Protein AF-0000000067995320 (afdb_homodimer)

InterPro domains:
  IPR000944 Transcription regulator Rrf2 [PF02082] (3-141)
  IPR000944 Transcription regulator Rrf2 [PS51197] (2-141)
  IPR000944 Transcription regulator Rrf2 [PTHR33221] (1-146)
  IPR000944 Transcription regulator Rrf2 [TIGR00738] (1-141)
  IPR036388 Winged helix-like DNA-binding domain superfamily [G3DSA:1.10.10.10] (1-147)
  IPR036390 Winged helix DNA-binding domain superfamily [SSF46785] (2-143)

pLDDT: mean 95.42, std 4.34, range [66.12, 98.88]

Secondary structure (DSSP, 8-state):
----HHHHHHHHHHHHHHHSPTT-PBPHHHHHHHHT--HHHHHHHHH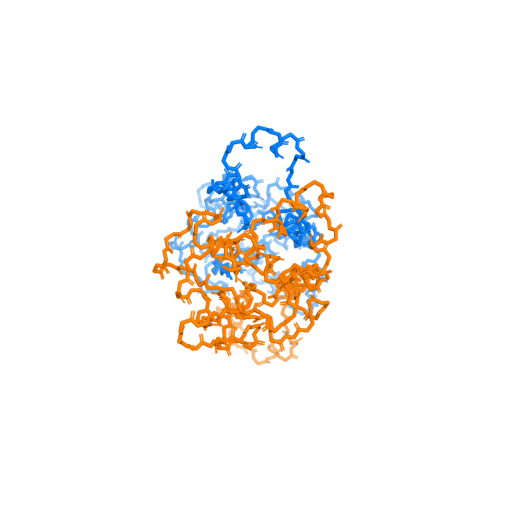HHHHTTSEEEE-STT-EEEESS-GGG-BHHHHHHHHH-S--S-----GGGSGGGGGGHHHHHHT-S-HHHHHHHHHHHHHHHHHHT-BHHHHHHTS-HHHHHHHHHHHHHHH-/----HHHHHHHHHHHHHHHSPTT-PBPHHHHHHHHT--HHHHHHHHHHHHHTTSEEEE-STT-EEEESS-GGG-BHHHHHHHHH-S--S-----GGGSGGGGGGHHHHHHT-S-HHHHHHHHHHHHHHHHHHT-BHHHHHHTS-HHHHHHHHHHHHHHH-

Solvent-accessible surface area (backbone atoms only — not comparable to full-atom values): 17319 Å² total; per-residue (Å²): 86,70,58,61,64,60,52,58,54,50,52,55,49,48,34,52,41,64,69,40,59,87,92,49,42,48,36,66,67,55,56,19,48,45,38,60,44,60,58,69,61,50,49,54,53,50,49,36,33,35,75,63,55,51,29,40,79,46,79,70,96,79,22,20,36,33,61,55,56,61,42,75,77,40,23,49,37,56,50,41,36,47,76,72,46,82,68,64,47,68,72,81,81,57,50,80,33,26,45,76,30,42,92,43,29,69,66,52,57,71,70,49,76,51,64,68,54,48,46,51,51,50,13,50,48,39,23,46,52,45,24,55,70,41,18,39,40,56,48,51,69,65,47,50,70,66,58,50,48,51,52,50,52,49,49,52,62,70,73,97,85,69,58,59,64,61,53,58,54,48,52,54,50,49,34,52,42,62,70,41,59,87,93,49,42,47,37,66,67,56,57,19,48,45,38,60,44,61,59,71,60,49,49,55,54,51,50,38,32,35,75,62,56,51,29,39,80,46,79,70,95,78,21,20,34,33,63,56,57,61,41,75,76,41,22,50,35,56,50,42,36,45,76,70,46,80,69,66,46,67,74,80,81,57,50,79,33,26,46,77,31,41,92,44,30,71,65,50,56,70,70,48,75,51,64,67,53,48,46,51,50,52,14,50,50,40,23,46,52,45,24,54,70,41,19,40,40,56,48,50,70,65,46,51,71,66,59,49,48,50,52,52,51,50,48,53,63,72,73,98

Radius of gyration: 25.04 Å; Cα contacts (8 Å, |Δi|>4): 451; chains: 2; bounding box: 38×74×50 Å

Nearest PDB structures (foldseek):
  6hse-assembly1_A  TM=9.001E-01  e=1.352E-12  Streptomyces venezuelae ATCC 10712
  6y45-assembly2_D  TM=8.841E-01  e=6.181E-13  Streptomyces venezuelae ATCC 10712
  6y42-assembly1_A  TM=8.785E-01  e=4.625E-12  Streptomyces venezuelae ATCC 10712
  4hf0-assembly1_A  TM=8.378E-01  e=5.492E-07  Escherichia coli K-12
  2y75-assembly1_E  TM=7.495E-01  e=2.008E-07 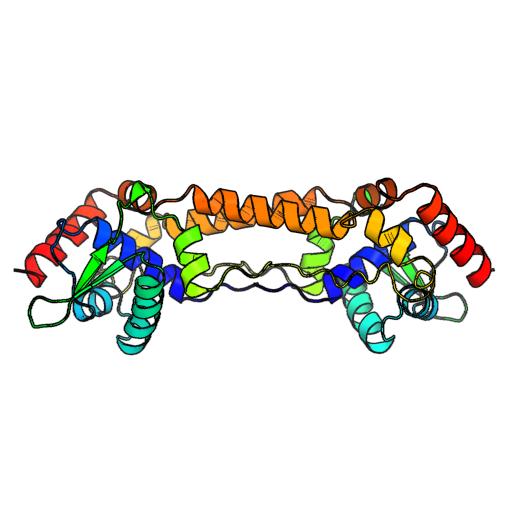 Bacillus subtilis

Sequence (320 aa):
MKLSSGVEYISHCLVVLAIAEPNRPVPRRILSQMFDIPEAFLAKQLQMLSKAEIINASTGPSGGFTLAQNALEISLLDVVEALEGRRPFFNCSEIRCKGIFSNFSEEIKKQGNCAIHKSMIQAEEQWRSSLSQSTISNLVNSLSPKDRGFIEDFLKKELSMKLSSGVEYISHCLVVLAIAEPNRPVPRRILSQMFDIPEAFLAKQLQMLSKAEIINASTGPSGGFTLAQNALEISLLDVVEALEGRRPFFNCSEIRCKGIFSNFSEEIKKQGNCAIHKSMIQAEEQWRSSLSQSTISNLVNSLSPKDRGFIEDFLKKELS

Structure (mmCIF, N/CA/C/O backbone):
data_AF-0000000067995320-model_v1
#
loop_
_entity.id
_entity.type
_entity.pdbx_description
1 polymer 'Rrf2 family transcriptional regulator'
#
loop_
_atom_site.group_PDB
_atom_site.id
_atom_site.type_symbol
_atom_site.label_atom_id
_atom_site.label_alt_id
_atom_site.label_comp_id
_atom_site.label_asym_id
_atom_site.label_entity_id
_atom_site.label_seq_id
_atom_site.pdbx_PDB_ins_code
_atom_site.Cartn_x
_atom_site.Cartn_y
_atom_site.Cartn_z
_atom_site.occupancy
_atom_site.B_iso_or_equiv
_atom_site.auth_seq_id
_atom_site.auth_comp_id
_atom_site.auth_asym_id
_atom_site.auth_atom_id
_atom_site.pdbx_PDB_model_num
ATOM 1 N N . MET A 1 1 ? -4.855 2.342 -3.014 1 66.44 1 MET A N 1
ATOM 2 C CA . MET A 1 1 ? -3.777 1.63 -3.697 1 66.44 1 MET A CA 1
ATOM 3 C C . MET A 1 1 ? -4.246 0.259 -4.172 1 66.44 1 MET A C 1
ATOM 5 O O . MET A 1 1 ? -5.02 -0.408 -3.486 1 66.44 1 MET A O 1
ATOM 9 N N . LYS A 1 2 ? -4.031 0.085 -5.547 1 88.62 2 LYS A N 1
ATOM 10 C CA . LYS A 1 2 ? -4.57 -1.181 -6.035 1 88.62 2 LYS A CA 1
ATOM 11 C C . LYS A 1 2 ? -3.516 -1.967 -6.809 1 88.62 2 LYS A C 1
ATOM 13 O O . LYS A 1 2 ? -2.924 -1.453 -7.762 1 88.62 2 LYS A O 1
ATOM 18 N N . LEU A 1 3 ? -3.207 -3.133 -6.336 1 95.19 3 LEU A N 1
ATOM 19 C CA . LEU A 1 3 ? -2.301 -4.031 -7.043 1 95.19 3 LEU A CA 1
ATOM 20 C C . LEU A 1 3 ? -2.988 -4.648 -8.258 1 95.19 3 LEU A C 1
ATOM 22 O O . LEU A 1 3 ? -4.191 -4.918 -8.227 1 95.19 3 LEU A O 1
ATOM 26 N N . SER A 1 4 ? -2.201 -4.859 -9.32 1 94.88 4 SER A N 1
ATOM 27 C CA . SER A 1 4 ? -2.748 -5.418 -10.555 1 94.88 4 SER A CA 1
ATOM 28 C C . SER A 1 4 ? -3.113 -6.887 -10.383 1 94.88 4 SER A C 1
ATOM 30 O O . SER A 1 4 ? -2.588 -7.562 -9.492 1 94.88 4 SER A O 1
ATOM 32 N N . SER A 1 5 ? -3.943 -7.336 -11.25 1 95.75 5 SER A N 1
ATOM 33 C CA . SER A 1 5 ? -4.316 -8.75 -11.25 1 95.75 5 SER A CA 1
ATOM 34 C C . SER A 1 5 ? -3.117 -9.633 -11.562 1 95.75 5 SER A C 1
ATOM 36 O O . SER A 1 5 ? -3.105 -10.82 -11.219 1 95.75 5 SER A O 1
ATOM 38 N N . GLY A 1 6 ? -2.129 -9.008 -12.188 1 97.31 6 GLY A N 1
ATOM 39 C CA . GLY A 1 6 ? -0.915 -9.742 -12.508 1 97.31 6 GLY A CA 1
ATOM 40 C C . GLY A 1 6 ? -0.23 -10.328 -11.289 1 97.31 6 GLY A C 1
ATOM 41 O O . GLY A 1 6 ? 0.344 -11.414 -11.352 1 97.31 6 GLY A O 1
ATOM 42 N N . VAL A 1 7 ? -0.351 -9.641 -10.211 1 97.81 7 VAL A N 1
ATOM 43 C CA . VAL A 1 7 ? 0.294 -10.109 -8.984 1 97.81 7 VAL A CA 1
ATOM 44 C C . VAL A 1 7 ? -0.325 -11.43 -8.547 1 97.81 7 VAL A C 1
ATOM 46 O O . VAL A 1 7 ? 0.391 -12.383 -8.227 1 97.81 7 VAL A O 1
ATOM 49 N N . GLU A 1 8 ? -1.624 -11.5 -8.562 1 97.81 8 GLU A N 1
ATOM 50 C CA . GLU A 1 8 ? -2.295 -12.75 -8.227 1 97.81 8 GLU A CA 1
ATOM 51 C C . GLU A 1 8 ? -1.942 -13.852 -9.227 1 97.81 8 GLU A C 1
ATOM 53 O O . GLU A 1 8 ? -1.52 -14.938 -8.836 1 97.81 8 GLU A O 1
ATOM 58 N N . TYR A 1 9 ? -2.129 -13.547 -10.5 1 98 9 TYR A N 1
ATOM 59 C CA . TYR A 1 9 ? -1.978 -14.539 -11.555 1 98 9 TYR A CA 1
ATOM 60 C C . TYR A 1 9 ? -0.574 -15.133 -11.547 1 98 9 TYR A C 1
ATOM 62 O O . TYR A 1 9 ? -0.41 -16.359 -11.516 1 98 9 TYR A O 1
ATOM 70 N N . ILE A 1 10 ? 0.372 -14.258 -11.438 1 98.5 10 ILE A N 1
ATOM 71 C CA . ILE A 1 10 ? 1.762 -14.68 -11.555 1 98.5 10 ILE A CA 1
ATOM 72 C C . ILE A 1 10 ? 2.168 -15.445 -10.289 1 98.5 10 ILE A C 1
ATOM 74 O O . ILE A 1 10 ? 2.941 -16.406 -10.359 1 98.5 10 ILE A O 1
ATOM 78 N N . SER A 1 11 ? 1.654 -15 -9.164 1 98.69 11 SER A N 1
ATOM 79 C CA . SER A 1 11 ? 1.952 -15.734 -7.941 1 98.69 11 SER A CA 1
ATOM 80 C C . SER A 1 11 ? 1.485 -17.188 -8.039 1 98.69 11 SER A C 1
ATOM 82 O O . SER A 1 11 ? 2.219 -18.109 -7.676 1 98.69 11 SER A O 1
ATOM 84 N N . HIS A 1 12 ? 0.323 -17.406 -8.555 1 98.19 12 HIS A N 1
ATOM 85 C CA . HIS A 1 12 ? -0.161 -18.766 -8.75 1 98.19 12 HIS A CA 1
ATOM 86 C C . HIS A 1 12 ? 0.69 -19.516 -9.773 1 98.19 12 HIS A C 1
ATOM 88 O O . HIS A 1 12 ? 0.996 -20.688 -9.594 1 98.19 12 HIS A O 1
ATOM 94 N N . CYS A 1 13 ? 1.093 -18.875 -10.844 1 98.25 13 CYS A N 1
ATOM 95 C CA . CYS A 1 13 ? 1.931 -19.5 -11.867 1 98.25 13 CYS A CA 1
ATOM 96 C C . CYS A 1 13 ? 3.264 -19.938 -11.273 1 98.25 13 CYS A C 1
ATOM 98 O O . CYS A 1 13 ? 3.758 -21.031 -11.594 1 98.25 13 CYS A O 1
ATOM 100 N N . LEU A 1 14 ? 3.818 -19.109 -10.398 1 98.5 14 LEU A N 1
ATOM 101 C CA . LEU A 1 14 ? 5.109 -19.438 -9.805 1 98.5 14 LEU A CA 1
ATOM 102 C C . LEU A 1 14 ? 4.992 -20.656 -8.891 1 98.5 14 LEU A C 1
ATOM 104 O O . LEU A 1 14 ? 5.922 -21.453 -8.789 1 98.5 14 LEU A O 1
ATOM 108 N N . VAL A 1 15 ? 3.863 -20.75 -8.211 1 98.38 15 VAL A N 1
ATOM 109 C CA . VAL A 1 15 ? 3.615 -21.938 -7.398 1 98.38 15 VAL A CA 1
ATOM 110 C C . VAL A 1 15 ? 3.652 -23.172 -8.281 1 98.38 15 VAL A C 1
ATOM 112 O O . VAL A 1 15 ? 4.27 -24.188 -7.922 1 98.38 15 VAL A O 1
ATOM 115 N N . VAL A 1 16 ? 3.051 -23.125 -9.461 1 97.94 16 VAL A N 1
ATOM 116 C CA . VAL A 1 16 ? 3.033 -24.234 -10.406 1 97.94 16 VAL A CA 1
ATOM 117 C C . VAL A 1 16 ? 4.453 -24.531 -10.883 1 97.94 16 VAL A C 1
ATOM 119 O O . VAL A 1 16 ? 4.875 -25.688 -10.914 1 97.94 16 VAL A O 1
ATOM 122 N N . LEU A 1 17 ? 5.184 -23.5 -11.203 1 97.94 17 LEU A N 1
ATOM 123 C CA . LEU A 1 17 ? 6.555 -23.688 -11.664 1 97.94 17 LEU A CA 1
ATOM 124 C C . LEU A 1 17 ? 7.406 -24.344 -10.586 1 97.94 17 LEU A C 1
ATOM 126 O O . LEU A 1 17 ? 8.305 -25.141 -10.891 1 97.94 17 LEU A O 1
ATOM 130 N N . ALA A 1 18 ? 7.137 -23.969 -9.344 1 97.88 18 ALA A N 1
ATOM 131 C CA . ALA A 1 18 ? 7.891 -24.531 -8.227 1 97.88 18 ALA A CA 1
ATOM 132 C C . ALA A 1 18 ? 7.582 -26.016 -8.055 1 97.88 18 ALA A C 1
ATOM 134 O O . ALA A 1 18 ? 8.438 -26.781 -7.602 1 97.88 18 ALA A O 1
ATOM 135 N N . ILE A 1 19 ? 6.367 -26.438 -8.359 1 97 19 ILE A N 1
ATOM 136 C CA . ILE A 1 19 ? 5.926 -27.828 -8.211 1 97 19 ILE A CA 1
ATOM 137 C C . ILE A 1 19 ? 6.477 -28.656 -9.367 1 97 19 ILE A C 1
ATOM 139 O O . ILE A 1 19 ? 6.77 -29.844 -9.195 1 97 19 ILE A O 1
ATOM 143 N N . ALA A 1 20 ? 6.598 -28.047 -10.531 1 95.19 20 ALA A N 1
ATOM 144 C CA . ALA A 1 20 ? 7.102 -28.734 -11.719 1 95.19 20 ALA A CA 1
ATOM 145 C C . ALA A 1 20 ? 8.508 -29.281 -11.477 1 95.19 20 ALA A C 1
ATOM 147 O O . ALA A 1 20 ? 9.242 -28.766 -10.633 1 95.19 20 ALA A O 1
ATOM 148 N N . GLU A 1 21 ? 8.82 -30.344 -12.109 1 84 21 GLU A N 1
ATOM 149 C CA . GLU A 1 21 ? 10.164 -30.922 -12.016 1 84 21 GLU A CA 1
ATOM 150 C C . GLU A 1 21 ? 11.227 -29.891 -12.367 1 84 21 GLU A C 1
ATOM 152 O O . GLU A 1 21 ? 11.047 -29.078 -13.281 1 84 21 GLU A O 1
ATOM 157 N N . PRO A 1 22 ? 12.289 -30.062 -11.547 1 80.94 22 PRO A N 1
ATOM 158 C CA . PRO A 1 22 ? 13.375 -29.125 -11.828 1 80.94 22 PRO A CA 1
ATOM 159 C C . PRO A 1 22 ? 13.883 -29.219 -13.266 1 80.94 22 PRO A C 1
ATOM 161 O O . PRO A 1 22 ? 13.945 -30.312 -13.828 1 80.94 22 PRO A O 1
ATOM 164 N N . ASN A 1 23 ? 14.086 -28.219 -13.984 1 78.5 23 ASN A N 1
ATOM 165 C CA . ASN A 1 23 ? 14.656 -28.125 -15.32 1 78.5 23 ASN A CA 1
ATOM 166 C C . ASN A 1 23 ? 13.648 -28.531 -16.391 1 78.5 23 ASN A C 1
ATOM 168 O O . ASN A 1 23 ? 14.023 -28.891 -17.5 1 78.5 23 ASN A O 1
ATOM 172 N N . ARG A 1 24 ? 12.477 -28.859 -15.984 1 88.75 24 ARG A N 1
ATOM 173 C CA . ARG A 1 24 ? 11.438 -29.078 -16.984 1 88.75 24 ARG A CA 1
ATOM 174 C C . ARG A 1 24 ? 10.617 -27.812 -17.203 1 88.75 24 ARG A C 1
ATOM 176 O O . ARG A 1 24 ? 9.75 -27.484 -16.391 1 88.75 24 ARG A O 1
ATOM 183 N N . PRO A 1 25 ? 10.852 -27.203 -18.266 1 95.94 25 PRO A N 1
ATOM 184 C CA . PRO A 1 25 ? 10.141 -25.953 -18.547 1 95.94 25 PRO A CA 1
ATOM 185 C C . PRO A 1 25 ? 8.641 -26.156 -18.75 1 95.94 25 PRO A C 1
ATOM 187 O O . PRO A 1 25 ? 8.219 -27.156 -19.344 1 95.94 25 PRO A O 1
ATOM 190 N N . VAL A 1 26 ? 7.828 -25.266 -18.203 1 97.31 26 VAL A N 1
ATOM 191 C CA . VAL A 1 26 ? 6.383 -25.281 -18.391 1 97.31 26 VAL A CA 1
ATOM 192 C C . VAL A 1 26 ? 5.988 -24.266 -19.453 1 97.31 26 VAL A C 1
ATOM 194 O O . VAL A 1 26 ? 6.215 -23.062 -19.281 1 97.31 26 VAL A O 1
ATOM 197 N N . PRO A 1 27 ? 5.414 -24.719 -20.531 1 96.75 27 PRO A N 1
ATOM 198 C CA . PRO A 1 27 ? 5.004 -23.797 -21.594 1 96.75 27 PRO A CA 1
ATOM 199 C C . PRO A 1 27 ? 3.926 -22.812 -21.125 1 96.75 27 PRO A C 1
ATOM 201 O O . PRO A 1 27 ? 3.084 -23.172 -20.297 1 96.75 27 PRO A O 1
ATOM 204 N N . ARG A 1 28 ? 3.998 -21.594 -21.734 1 96.44 28 ARG A N 1
ATOM 205 C CA . ARG A 1 28 ? 3.016 -20.562 -21.438 1 96.44 28 ARG A CA 1
ATOM 206 C C . ARG A 1 28 ? 1.596 -21.078 -21.641 1 96.44 28 ARG A C 1
ATOM 208 O O . ARG A 1 28 ? 0.695 -20.75 -20.875 1 96.44 28 ARG A O 1
ATOM 215 N N . ARG A 1 29 ? 1.388 -21.922 -22.688 1 95.25 29 ARG A N 1
ATOM 216 C CA . ARG A 1 29 ? 0.064 -22.438 -23.031 1 95.25 29 ARG A CA 1
ATOM 217 C C . ARG A 1 29 ? -0.513 -23.25 -21.875 1 95.25 29 ARG A C 1
ATOM 219 O O . ARG A 1 29 ? -1.722 -23.219 -21.625 1 95.25 29 ARG A O 1
ATOM 226 N N . ILE A 1 30 ? 0.302 -23.969 -21.188 1 96.38 30 ILE A N 1
ATOM 227 C CA . ILE A 1 30 ? -0.152 -24.812 -20.094 1 96.38 30 ILE A CA 1
ATOM 228 C C . ILE A 1 30 ? -0.596 -23.938 -18.922 1 96.38 30 ILE A C 1
ATOM 230 O O . ILE A 1 30 ? -1.649 -24.172 -18.328 1 96.38 30 ILE A O 1
ATOM 234 N N . LEU A 1 31 ? 0.194 -22.938 -18.562 1 97.44 31 LEU A N 1
ATOM 235 C CA . LEU A 1 31 ? -0.176 -22 -17.5 1 97.44 31 LEU A CA 1
ATOM 236 C C . LEU A 1 31 ? -1.472 -21.281 -17.844 1 97.44 31 LEU A C 1
ATOM 238 O O . LEU A 1 31 ? -2.344 -21.125 -16.984 1 97.44 31 LEU A O 1
ATOM 242 N N . SER A 1 32 ? -1.553 -20.812 -19.094 1 97.75 32 SER A N 1
ATOM 243 C CA . SER A 1 32 ? -2.766 -20.156 -19.578 1 97.75 32 SER A CA 1
ATOM 244 C C . SER A 1 32 ? -3.982 -21.062 -19.406 1 97.75 32 SER A C 1
ATOM 246 O O . SER A 1 32 ? -5.023 -20.641 -18.906 1 97.75 32 SER A O 1
ATOM 248 N N . GLN A 1 33 ? -3.875 -22.312 -19.781 1 96.5 33 GLN A N 1
ATOM 249 C CA . GLN A 1 33 ? -4.953 -23.281 -19.703 1 96.5 33 GLN A CA 1
ATOM 250 C C . GLN A 1 33 ? -5.309 -23.594 -18.25 1 96.5 33 GLN A C 1
ATOM 252 O O . GLN A 1 33 ? -6.488 -23.672 -17.891 1 96.5 33 GLN A O 1
ATOM 257 N N . MET A 1 34 ? -4.348 -23.781 -17.438 1 96.25 34 MET A N 1
ATOM 258 C CA . MET A 1 34 ? -4.535 -24.172 -16.047 1 96.25 34 MET A CA 1
ATOM 259 C C . MET A 1 34 ? -5.391 -23.156 -15.297 1 96.25 34 MET A C 1
ATOM 261 O O . MET A 1 34 ? -6.281 -23.516 -14.531 1 96.25 34 MET A O 1
ATOM 265 N N . PHE A 1 35 ? -5.121 -21.859 -15.586 1 96.94 35 PHE A N 1
ATOM 266 C CA . PHE A 1 35 ? -5.777 -20.812 -14.797 1 96.94 35 PHE A CA 1
ATOM 267 C C . PHE A 1 35 ? -6.691 -19.969 -15.68 1 96.94 35 PHE A C 1
ATOM 269 O O . PHE A 1 35 ? -7.27 -18.984 -15.211 1 96.94 35 PHE A O 1
ATOM 276 N N . ASP A 1 36 ? -6.832 -20.344 -16.984 1 97.31 36 ASP A N 1
ATOM 277 C CA . ASP A 1 36 ? -7.684 -19.625 -17.906 1 97.31 36 ASP A CA 1
ATOM 278 C C . ASP A 1 36 ? -7.273 -18.156 -18 1 97.31 36 ASP A C 1
ATOM 280 O O . ASP A 1 36 ? -8.102 -17.25 -17.828 1 97.31 36 ASP A O 1
ATOM 284 N N . ILE A 1 37 ? -5.984 -17.922 -18.078 1 97.5 37 ILE A N 1
ATOM 285 C CA . ILE A 1 37 ? -5.418 -16.578 -18.25 1 97.5 37 ILE A CA 1
ATOM 286 C C . ILE A 1 37 ? -5.133 -16.328 -19.734 1 97.5 37 ILE A C 1
ATOM 288 O O . ILE A 1 37 ? -4.527 -17.172 -20.406 1 97.5 37 ILE A O 1
ATOM 292 N N . PRO A 1 38 ? -5.562 -15.156 -20.281 1 97.12 38 PRO A N 1
ATOM 293 C CA . PRO A 1 38 ? -5.207 -14.859 -21.672 1 97.12 38 PRO A CA 1
ATOM 294 C C . PRO A 1 38 ? -3.703 -14.93 -21.922 1 97.12 38 PRO A C 1
ATOM 296 O O . PRO A 1 38 ? -2.916 -14.352 -21.172 1 97.12 38 PRO A O 1
ATOM 299 N N . GLU A 1 39 ? -3.299 -15.602 -22.969 1 95.81 39 GLU A N 1
ATOM 300 C CA . GLU A 1 39 ? -1.891 -15.859 -23.25 1 95.81 39 GLU A CA 1
ATOM 301 C C . GLU A 1 39 ? -1.117 -14.562 -23.453 1 95.81 39 GLU A C 1
ATOM 303 O O . GLU A 1 39 ? 0.041 -14.453 -23.047 1 95.81 39 GLU A O 1
ATOM 308 N N . ALA A 1 40 ? -1.73 -13.609 -24.094 1 96.31 40 ALA A N 1
ATOM 309 C CA . ALA A 1 40 ? -1.061 -12.336 -24.328 1 96.31 40 ALA A CA 1
ATOM 310 C C . ALA A 1 40 ? -0.744 -11.633 -23.016 1 96.31 40 ALA A C 1
ATOM 312 O O . ALA A 1 40 ? 0.339 -11.07 -22.844 1 96.31 40 ALA A O 1
ATOM 313 N N . PHE A 1 41 ? -1.702 -11.648 -22.141 1 97.19 41 PHE A N 1
ATOM 314 C CA . PHE A 1 41 ? -1.493 -11.07 -20.812 1 97.19 41 PHE A CA 1
ATOM 315 C C . PHE A 1 41 ? -0.387 -11.805 -20.062 1 97.19 41 PHE A C 1
ATOM 317 O O . PHE A 1 41 ? 0.503 -11.172 -19.484 1 97.19 41 PHE A O 1
ATOM 324 N N . LEU A 1 42 ? -0.461 -13.102 -20.109 1 97.38 42 LEU A N 1
ATOM 325 C CA . LEU A 1 42 ? 0.52 -13.938 -19.422 1 97.38 42 LEU A CA 1
ATOM 326 C C . LEU A 1 42 ? 1.919 -13.703 -19.984 1 97.38 42 LEU A C 1
ATOM 328 O O . LEU A 1 42 ? 2.893 -13.648 -19.234 1 97.38 42 LEU A O 1
ATOM 332 N N . ALA A 1 43 ? 1.98 -13.57 -21.266 1 96.94 43 ALA A N 1
ATOM 333 C CA . ALA A 1 43 ? 3.268 -13.359 -21.922 1 96.94 43 ALA A CA 1
ATOM 334 C C . ALA A 1 43 ? 3.943 -12.094 -21.406 1 96.94 43 ALA A C 1
ATOM 336 O O . ALA A 1 43 ? 5.137 -12.102 -21.094 1 96.94 43 ALA A O 1
ATOM 337 N N . LYS A 1 44 ? 3.23 -11.062 -21.312 1 97.75 44 LYS A N 1
ATOM 338 C CA . LYS A 1 44 ? 3.77 -9.797 -20.828 1 97.75 44 LYS A CA 1
ATOM 339 C C . LYS A 1 44 ? 4.254 -9.914 -19.391 1 97.75 44 LYS A C 1
ATOM 341 O O . LYS A 1 44 ? 5.336 -9.422 -19.047 1 97.75 44 LYS A O 1
ATOM 346 N N . GLN A 1 45 ? 3.455 -10.492 -18.547 1 98.19 45 GLN A N 1
ATOM 347 C CA . GLN A 1 45 ? 3.826 -10.641 -17.141 1 98.19 45 GLN A CA 1
ATOM 348 C C . GLN A 1 45 ? 5.059 -11.523 -16.984 1 98.19 45 GLN A C 1
ATOM 350 O O . GLN A 1 45 ? 5.953 -11.219 -16.188 1 98.19 45 GLN A O 1
ATOM 355 N N . LEU A 1 46 ? 5.074 -12.609 -17.766 1 98.06 46 LEU A N 1
ATOM 356 C CA . LEU A 1 46 ? 6.195 -13.539 -17.688 1 98.06 46 LEU A CA 1
ATOM 357 C C . LEU A 1 46 ? 7.477 -12.875 -18.203 1 98.06 46 LEU A C 1
ATOM 359 O O . LEU A 1 46 ? 8.562 -13.164 -17.688 1 98.06 46 LEU A O 1
ATOM 363 N N . GLN A 1 47 ? 7.336 -12.062 -19.172 1 97.81 47 GLN A N 1
ATOM 364 C CA . GLN A 1 47 ? 8.484 -11.305 -19.656 1 97.81 47 GLN A CA 1
ATOM 365 C C . GLN A 1 47 ? 9.062 -10.422 -18.547 1 97.81 47 GLN A C 1
ATOM 367 O O . GLN A 1 47 ? 10.281 -10.32 -18.406 1 97.81 47 GLN A O 1
ATOM 372 N N . MET A 1 48 ? 8.219 -9.789 -17.812 1 98.31 48 MET A N 1
ATOM 373 C CA . MET A 1 48 ? 8.656 -8.945 -16.703 1 98.31 48 MET A CA 1
ATOM 374 C C . MET A 1 48 ? 9.367 -9.766 -15.641 1 98.31 48 MET A C 1
ATOM 376 O O . MET A 1 48 ? 10.383 -9.328 -15.086 1 98.31 48 MET A O 1
ATOM 380 N N . LEU A 1 49 ? 8.891 -10.922 -15.367 1 98.56 49 LEU A N 1
ATOM 381 C CA . LEU A 1 49 ? 9.523 -11.797 -14.383 1 98.56 49 LEU A CA 1
ATOM 382 C C . LEU A 1 49 ? 10.898 -12.25 -14.859 1 98.56 49 LEU A C 1
ATOM 384 O O . LEU A 1 49 ? 11.82 -12.391 -14.055 1 98.56 49 LEU A O 1
ATOM 388 N N . SER A 1 50 ? 10.938 -12.602 -16.172 1 98.31 50 SER A N 1
ATOM 389 C CA . SER A 1 50 ? 12.211 -13.008 -16.75 1 98.31 50 SER A CA 1
ATOM 390 C C . SER A 1 50 ? 13.25 -11.898 -16.641 1 98.31 50 SER A C 1
ATOM 392 O O . SER A 1 50 ? 14.398 -12.141 -16.25 1 98.31 50 SER A O 1
ATOM 394 N N . LYS A 1 51 ? 12.852 -10.727 -16.953 1 98.06 51 LYS A N 1
ATOM 395 C CA . LYS A 1 51 ? 13.734 -9.57 -16.844 1 98.06 51 LYS A CA 1
ATOM 396 C C . LYS A 1 51 ? 14.211 -9.367 -15.414 1 98.06 51 LYS A C 1
ATOM 398 O O . LYS A 1 51 ? 15.344 -8.945 -15.18 1 98.06 51 LYS A O 1
ATOM 403 N N . ALA A 1 52 ? 13.336 -9.68 -14.477 1 98.19 52 ALA A N 1
ATOM 404 C CA . ALA A 1 52 ? 13.656 -9.539 -13.062 1 98.19 52 ALA A CA 1
ATOM 405 C C . ALA A 1 52 ? 14.445 -10.742 -12.555 1 98.19 52 ALA A C 1
ATOM 407 O O . ALA A 1 52 ? 14.734 -10.844 -11.359 1 98.19 52 ALA A O 1
ATOM 408 N N . GLU A 1 53 ? 14.68 -11.703 -13.375 1 98.19 53 GLU A N 1
ATOM 409 C CA . GLU A 1 53 ? 15.484 -12.891 -13.086 1 98.19 53 GLU A CA 1
ATOM 410 C C . GLU A 1 53 ? 14.812 -13.773 -12.047 1 98.19 53 GLU A C 1
ATOM 412 O O . GLU A 1 53 ? 15.484 -14.359 -11.195 1 98.19 53 GLU A O 1
ATOM 417 N N . ILE A 1 54 ? 13.555 -13.773 -12.094 1 98.38 54 ILE A N 1
ATOM 418 C CA . ILE A 1 54 ? 12.773 -14.641 -11.211 1 98.38 54 ILE A CA 1
ATOM 419 C C . ILE A 1 54 ? 12.531 -15.977 -11.898 1 98.38 54 ILE A C 1
ATOM 421 O O . ILE A 1 54 ? 12.5 -17.016 -11.242 1 98.38 54 ILE A O 1
ATOM 425 N N . ILE A 1 55 ? 12.414 -15.914 -13.242 1 98.25 55 ILE A N 1
ATOM 426 C CA . ILE A 1 55 ? 12.227 -17.125 -14.039 1 98.25 55 ILE A CA 1
ATOM 427 C C . ILE A 1 55 ? 13.188 -17.125 -15.219 1 98.25 55 ILE A C 1
ATOM 429 O O . ILE A 1 55 ? 13.734 -16.078 -15.578 1 98.25 55 ILE A O 1
ATOM 433 N N . ASN A 1 56 ? 13.359 -18.297 -15.75 1 97.38 56 ASN A N 1
ATOM 434 C CA . ASN A 1 56 ? 14.062 -18.484 -17.016 1 97.38 56 ASN A CA 1
ATOM 435 C C . ASN A 1 56 ? 13.102 -18.844 -18.141 1 97.38 56 ASN A C 1
ATOM 437 O O . ASN A 1 56 ? 12.164 -19.609 -17.938 1 97.38 56 ASN A O 1
ATOM 441 N N . ALA A 1 57 ? 13.398 -18.266 -19.234 1 96 57 ALA A N 1
ATOM 442 C CA . ALA A 1 57 ? 12.609 -18.578 -20.422 1 96 57 ALA A CA 1
ATOM 443 C C . ALA A 1 57 ? 13.445 -19.328 -21.453 1 96 57 ALA A C 1
ATOM 445 O O . ALA A 1 57 ? 14.617 -19 -21.672 1 96 57 ALA A O 1
ATOM 446 N N . SER A 1 58 ? 12.898 -20.344 -21.969 1 94.06 58 SER A N 1
ATOM 447 C CA . SER A 1 58 ? 13.523 -21.078 -23.062 1 94.06 58 SER A CA 1
ATOM 448 C C . SER A 1 58 ? 12.586 -21.188 -24.266 1 94.06 58 SER A C 1
ATOM 450 O O . SER A 1 58 ? 11.367 -21.297 -24.094 1 94.06 58 SER A O 1
ATOM 452 N N . THR A 1 59 ? 13.203 -21.109 -25.469 1 89.31 59 THR A N 1
ATOM 453 C CA . THR A 1 59 ? 12.422 -21.141 -26.688 1 89.31 59 THR A CA 1
ATOM 454 C C . THR A 1 59 ? 12.5 -22.516 -27.359 1 89.31 59 THR A C 1
ATOM 456 O O . THR A 1 59 ? 13.367 -23.312 -27.016 1 89.31 59 THR A O 1
ATOM 459 N N . GLY A 1 60 ? 11.57 -22.844 -28.281 1 86.62 60 GLY A N 1
ATOM 460 C CA . GLY A 1 60 ? 11.555 -24.094 -29.016 1 86.62 60 GLY A CA 1
ATOM 461 C C . GLY A 1 60 ? 10.414 -25.016 -28.609 1 86.62 60 GLY A C 1
ATOM 462 O O . GLY A 1 60 ? 9.625 -24.672 -27.719 1 86.62 60 GLY A O 1
ATOM 463 N N . PRO A 1 61 ? 10.289 -26.219 -29.156 1 83.94 61 PRO A N 1
ATOM 464 C CA . PRO A 1 61 ? 9.188 -27.141 -28.891 1 83.94 61 PRO A CA 1
ATOM 465 C C . PRO A 1 61 ? 9.164 -27.625 -27.453 1 83.94 61 PRO A C 1
ATOM 467 O O . PRO A 1 61 ? 8.094 -27.906 -26.906 1 83.94 61 PRO A O 1
ATOM 470 N N . SER A 1 62 ? 10.312 -27.734 -26.828 1 85.5 62 SER A N 1
ATOM 471 C CA . SER A 1 62 ? 10.391 -28.156 -25.422 1 85.5 62 SER A CA 1
ATOM 472 C C . SER A 1 62 ? 10.617 -26.953 -24.5 1 85.5 62 SER A C 1
ATOM 474 O O . SER A 1 62 ? 11.055 -27.125 -23.359 1 85.5 62 SER A O 1
ATOM 476 N N . GLY A 1 63 ? 10.312 -25.812 -25.109 1 93.12 63 GLY A N 1
ATOM 477 C CA . GLY A 1 63 ? 10.57 -24.609 -24.344 1 93.12 63 GLY A CA 1
ATOM 478 C C . GLY A 1 63 ? 9.477 -24.297 -23.344 1 93.12 63 GLY A C 1
ATOM 479 O O . GLY A 1 63 ? 8.547 -25.078 -23.156 1 93.12 63 GLY A O 1
ATOM 480 N N . GLY A 1 64 ? 9.766 -23.156 -22.516 1 96.69 64 GLY A N 1
ATOM 481 C CA . GLY A 1 64 ? 8.883 -22.734 -21.453 1 96.69 64 GLY A CA 1
ATOM 482 C C . GLY A 1 64 ? 9.609 -22 -20.344 1 96.69 64 GLY A C 1
ATOM 483 O O . GLY A 1 64 ? 10.594 -21.297 -20.594 1 96.69 64 GLY A O 1
ATOM 484 N N . PHE A 1 65 ? 8.977 -22.094 -19.219 1 97.56 65 PHE A N 1
ATOM 485 C CA . PHE A 1 65 ? 9.484 -21.297 -18.109 1 97.56 65 PHE A CA 1
ATOM 486 C C . PHE A 1 65 ? 9.859 -22.188 -16.922 1 97.56 65 PHE A C 1
ATOM 488 O O . PHE A 1 65 ? 9.188 -23.188 -16.656 1 97.56 65 PHE A O 1
ATOM 495 N N . THR A 1 66 ? 10.938 -21.875 -16.297 1 97.38 66 THR A N 1
ATOM 496 C CA . THR A 1 66 ? 11.375 -22.469 -15.031 1 97.38 66 THR A CA 1
ATOM 497 C C . THR A 1 66 ? 11.734 -21.391 -14.016 1 97.38 66 THR A C 1
ATOM 499 O O . THR A 1 66 ? 11.977 -20.234 -14.391 1 97.38 66 THR A O 1
ATOM 502 N N . LEU A 1 67 ? 11.703 -21.75 -12.727 1 97.75 67 LEU A N 1
ATOM 503 C CA . LEU A 1 67 ? 12.219 -20.812 -11.742 1 97.75 67 LEU A CA 1
ATOM 504 C C . LEU A 1 67 ? 13.703 -20.547 -11.969 1 97.75 67 LEU A C 1
ATOM 506 O O . LEU A 1 67 ? 14.461 -21.469 -12.281 1 97.75 67 LEU A O 1
ATOM 510 N N . ALA A 1 68 ? 14.125 -19.297 -11.82 1 96.88 68 ALA A N 1
ATOM 511 C CA . ALA A 1 68 ? 15.523 -18.953 -12.008 1 96.88 68 ALA A CA 1
ATOM 512 C C . ALA A 1 68 ? 16.328 -19.172 -10.727 1 96.88 68 ALA A C 1
ATOM 514 O O . ALA A 1 68 ? 17.562 -19.188 -10.75 1 96.88 68 ALA A O 1
ATOM 515 N N . GLN A 1 69 ? 15.656 -19.203 -9.594 1 95.38 69 GLN A N 1
ATOM 516 C CA . GLN A 1 69 ? 16.234 -19.453 -8.281 1 95.38 69 GLN A CA 1
ATOM 517 C C . GLN A 1 69 ? 15.352 -20.375 -7.449 1 95.38 69 GLN A C 1
ATOM 519 O O . GLN A 1 69 ? 14.242 -20.719 -7.871 1 95.38 69 GLN A O 1
ATOM 524 N N . ASN A 1 70 ? 15.922 -20.828 -6.316 1 96.81 70 ASN A N 1
ATOM 525 C CA . ASN A 1 70 ? 15.141 -21.672 -5.422 1 96.81 70 ASN A CA 1
ATOM 526 C C . ASN A 1 70 ? 13.859 -20.984 -4.973 1 96.81 70 ASN A C 1
ATOM 528 O O . ASN A 1 70 ? 13.859 -19.781 -4.68 1 96.81 70 ASN A O 1
ATOM 532 N N . ALA A 1 71 ? 12.773 -21.734 -4.887 1 97.94 71 ALA A N 1
ATOM 533 C CA . ALA A 1 71 ? 11.469 -21.203 -4.496 1 97.94 71 ALA A CA 1
ATOM 534 C C . ALA A 1 71 ? 11.539 -20.531 -3.127 1 97.94 71 ALA A C 1
ATOM 536 O O . ALA A 1 71 ? 10.742 -19.641 -2.828 1 97.94 71 ALA A O 1
ATOM 537 N N . LEU A 1 72 ? 12.516 -20.922 -2.256 1 97.94 72 LEU A N 1
ATOM 538 C CA . LEU A 1 72 ? 12.688 -20.359 -0.921 1 97.94 72 LEU A CA 1
ATOM 539 C C . LEU A 1 72 ? 13.195 -18.922 -0.996 1 97.94 72 LEU A C 1
ATOM 541 O O . LEU A 1 72 ? 13.047 -18.156 -0.037 1 97.94 72 LEU A O 1
ATOM 545 N N . GLU A 1 73 ? 13.758 -18.609 -2.119 1 98.12 73 GLU A N 1
ATOM 546 C CA . GLU A 1 73 ? 14.414 -17.312 -2.264 1 98.12 73 GLU A CA 1
ATOM 547 C C . GLU A 1 73 ? 13.523 -16.328 -3.014 1 98.12 73 GLU A C 1
ATOM 549 O O . GLU A 1 73 ? 13.891 -15.156 -3.188 1 98.12 73 GLU A O 1
ATOM 554 N N . ILE A 1 74 ? 12.422 -16.734 -3.553 1 98.69 74 ILE A N 1
ATOM 555 C CA . ILE A 1 74 ? 11.477 -15.883 -4.266 1 98.69 74 ILE A CA 1
ATOM 556 C C . ILE A 1 74 ? 10.281 -15.57 -3.363 1 98.69 74 ILE A C 1
ATOM 558 O O . ILE A 1 74 ? 9.531 -16.469 -2.975 1 98.69 74 ILE A O 1
ATOM 562 N N . SER A 1 75 ? 10.062 -14.328 -3.057 1 98.88 75 SER A N 1
ATOM 563 C CA . SER A 1 75 ? 8.969 -13.914 -2.184 1 98.88 75 SER A CA 1
ATOM 564 C C . SER A 1 75 ? 7.879 -13.195 -2.967 1 98.88 75 SER A C 1
ATOM 566 O O . SER A 1 75 ? 8.078 -12.836 -4.129 1 98.88 75 SER A O 1
ATOM 568 N N . LEU A 1 76 ? 6.754 -13.023 -2.328 1 98.81 76 LEU A N 1
ATOM 569 C CA . LEU A 1 76 ? 5.691 -12.227 -2.932 1 98.81 76 LEU A CA 1
ATOM 570 C C . LEU A 1 76 ? 6.145 -10.789 -3.154 1 98.81 76 LEU A C 1
ATOM 572 O O . LEU A 1 76 ? 5.684 -10.125 -4.082 1 98.81 76 LEU A O 1
ATOM 576 N N . LEU A 1 77 ? 7.086 -10.305 -2.275 1 98.75 77 LEU A N 1
ATOM 577 C CA . LEU A 1 77 ? 7.621 -8.969 -2.5 1 98.75 77 LEU A CA 1
ATOM 578 C C . LEU A 1 77 ? 8.352 -8.891 -3.836 1 98.75 77 LEU A C 1
ATOM 580 O O . LEU A 1 77 ? 8.211 -7.918 -4.574 1 98.75 77 LEU A O 1
ATOM 584 N N . ASP A 1 78 ? 9.125 -9.977 -4.148 1 98.69 78 ASP A N 1
ATOM 585 C CA . ASP A 1 78 ? 9.82 -10.031 -5.43 1 98.69 78 ASP A CA 1
ATOM 586 C C . ASP A 1 78 ? 8.836 -9.945 -6.594 1 98.69 78 ASP A C 1
ATOM 588 O O . ASP A 1 78 ? 9.094 -9.258 -7.586 1 98.69 78 ASP A O 1
ATOM 592 N N . VAL A 1 79 ? 7.73 -10.609 -6.449 1 98.62 79 VAL A N 1
ATOM 593 C CA . VAL A 1 79 ? 6.703 -10.625 -7.484 1 98.62 79 VAL A CA 1
ATOM 594 C C . VAL A 1 79 ? 6.117 -9.227 -7.652 1 98.62 79 VAL A C 1
ATOM 596 O O . VAL A 1 79 ? 6.039 -8.703 -8.766 1 98.62 79 VAL A O 1
ATOM 599 N N . VAL A 1 80 ? 5.742 -8.633 -6.547 1 98.12 80 VAL A N 1
ATOM 600 C CA . 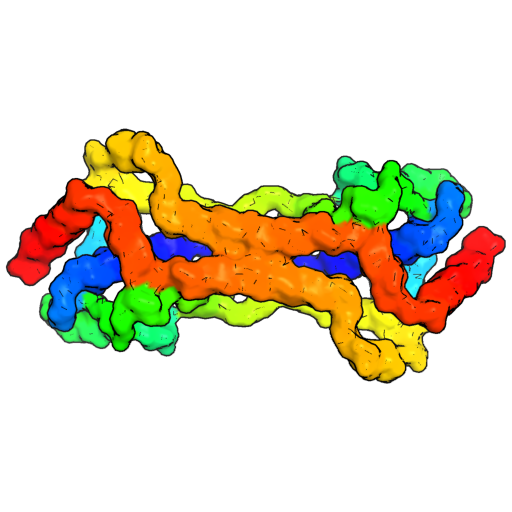VAL A 1 80 ? 5.141 -7.305 -6.57 1 98.12 80 VAL A CA 1
ATOM 601 C C . VAL A 1 80 ? 6.117 -6.309 -7.188 1 98.12 80 VAL A C 1
ATOM 603 O O . VAL A 1 80 ? 5.734 -5.504 -8.047 1 98.12 80 VAL A O 1
ATOM 606 N N . GLU A 1 81 ? 7.387 -6.355 -6.797 1 97.88 81 GLU A N 1
ATOM 607 C CA . GLU A 1 81 ? 8.375 -5.402 -7.301 1 97.88 81 GLU A CA 1
ATOM 608 C C . GLU A 1 81 ? 8.633 -5.613 -8.789 1 97.88 81 GLU A C 1
ATOM 610 O O . GLU A 1 81 ? 8.844 -4.648 -9.531 1 97.88 81 GLU A O 1
ATOM 615 N N . ALA A 1 82 ? 8.602 -6.824 -9.203 1 98.06 82 ALA A N 1
ATOM 616 C CA . ALA A 1 82 ? 8.82 -7.121 -10.617 1 98.06 82 ALA A CA 1
ATOM 617 C C . ALA A 1 82 ? 7.672 -6.59 -11.469 1 98.06 82 ALA A C 1
ATOM 619 O O . ALA A 1 82 ? 7.895 -6.125 -12.594 1 98.06 82 ALA A O 1
ATOM 620 N N . LEU A 1 83 ? 6.477 -6.648 -11.008 1 97.38 83 LEU A N 1
ATOM 621 C CA . LEU A 1 83 ? 5.312 -6.34 -11.828 1 97.38 83 LEU A CA 1
ATOM 622 C C . LEU A 1 83 ? 4.867 -4.898 -11.625 1 97.38 83 LEU A C 1
ATOM 624 O O . LEU A 1 83 ? 4.344 -4.266 -12.547 1 97.38 83 LEU A O 1
ATOM 628 N N . GLU A 1 84 ? 5.039 -4.402 -10.344 1 95.75 84 GLU A N 1
ATOM 629 C CA . GLU A 1 84 ? 4.5 -3.09 -9.992 1 95.75 84 GLU A CA 1
ATOM 630 C C . GLU A 1 84 ? 5.605 -2.043 -9.906 1 95.75 84 GLU A C 1
ATOM 632 O O . GLU A 1 84 ? 5.332 -0.84 -9.906 1 95.75 84 GLU A O 1
ATOM 637 N N . GLY A 1 85 ? 6.859 -2.488 -9.797 1 94.06 85 GLY A N 1
ATOM 638 C CA . GLY A 1 85 ? 7.969 -1.576 -9.562 1 94.06 85 GLY A CA 1
ATOM 639 C C . GLY A 1 85 ? 8.266 -1.376 -8.086 1 94.06 85 GLY A C 1
ATOM 640 O O . GLY A 1 85 ? 7.617 -1.975 -7.227 1 94.06 85 GLY A O 1
ATOM 641 N N . ARG A 1 86 ? 9.305 -0.501 -7.773 1 93.69 86 ARG A N 1
ATOM 642 C CA . ARG A 1 86 ? 9.82 -0.331 -6.414 1 93.69 86 ARG A CA 1
ATOM 643 C C . ARG A 1 86 ? 9.547 1.078 -5.902 1 93.69 86 ARG A C 1
ATOM 645 O O . ARG A 1 86 ? 10.016 1.455 -4.824 1 93.69 86 ARG A O 1
ATOM 652 N N . ARG A 1 87 ? 8.719 1.843 -6.52 1 92.5 87 ARG A N 1
ATOM 653 C CA . ARG A 1 87 ? 8.453 3.209 -6.086 1 92.5 87 ARG A CA 1
ATOM 654 C C . ARG A 1 87 ? 7.75 3.225 -4.73 1 92.5 87 ARG A C 1
ATOM 656 O O . ARG A 1 87 ? 6.898 2.377 -4.457 1 92.5 87 ARG A O 1
ATOM 663 N N . PRO A 1 88 ? 8.094 4.152 -3.949 1 94.38 88 PRO A N 1
ATOM 664 C CA . PRO A 1 88 ? 7.434 4.242 -2.645 1 94.38 88 PRO A CA 1
ATOM 665 C C . PRO A 1 88 ? 5.945 4.562 -2.76 1 94.38 88 PRO A C 1
ATOM 667 O O . PRO A 1 88 ? 5.52 5.191 -3.732 1 94.38 88 PRO A O 1
ATOM 670 N N . PHE A 1 89 ? 5.211 4.105 -1.765 1 94.38 89 PHE A N 1
ATOM 671 C CA . PHE A 1 89 ? 3.781 4.391 -1.713 1 94.38 89 PHE A CA 1
ATOM 672 C C . PHE A 1 89 ? 3.533 5.875 -1.487 1 94.38 89 PHE A C 1
ATOM 674 O O . PHE A 1 89 ? 2.51 6.414 -1.919 1 94.38 89 PHE A O 1
ATOM 681 N N . PHE A 1 90 ? 4.422 6.449 -0.747 1 96.31 90 PHE A N 1
ATOM 682 C CA . PHE A 1 90 ? 4.277 7.832 -0.311 1 96.31 90 PHE A CA 1
ATOM 683 C C . PHE A 1 90 ? 5.488 8.656 -0.728 1 96.31 90 PHE A C 1
ATOM 685 O O . PHE A 1 90 ? 6.633 8.258 -0.499 1 96.31 90 PHE A O 1
ATOM 692 N N . ASN A 1 91 ? 5.191 9.812 -1.345 1 93.75 91 ASN A N 1
ATOM 693 C CA . ASN A 1 91 ? 6.219 10.789 -1.701 1 93.75 91 ASN A CA 1
ATOM 694 C C . ASN A 1 91 ? 6 12.117 -0.992 1 93.75 91 ASN A C 1
ATOM 696 O O . ASN A 1 91 ? 4.996 12.797 -1.227 1 93.75 91 ASN A O 1
ATOM 700 N N . CYS A 1 92 ? 6.914 12.398 -0.226 1 95.19 92 CYS A N 1
ATOM 701 C CA . CYS A 1 92 ? 6.848 13.664 0.494 1 95.19 92 CYS A CA 1
ATOM 702 C C . CYS A 1 92 ? 7.336 14.82 -0.378 1 95.19 92 CYS A C 1
ATOM 704 O O . CYS A 1 92 ? 8.453 14.773 -0.902 1 95.19 92 CYS A O 1
ATOM 706 N N . SER A 1 93 ? 6.598 15.797 -0.464 1 94.38 93 SER A N 1
ATOM 707 C CA . SER A 1 93 ? 6.992 16.953 -1.262 1 94.38 93 SER A CA 1
ATOM 708 C C . SER A 1 93 ? 7.617 18.047 -0.391 1 94.38 93 SER A C 1
ATOM 710 O O . SER A 1 93 ? 7.941 19.125 -0.88 1 94.38 93 SER A O 1
ATOM 712 N N . GLU A 1 94 ? 7.793 17.719 0.902 1 94.56 94 GLU A N 1
ATOM 713 C CA . GLU A 1 94 ? 8.367 18.656 1.871 1 94.56 94 GLU A CA 1
ATOM 714 C C . GLU A 1 94 ? 7.574 19.953 1.926 1 94.56 94 GLU A C 1
ATOM 716 O O . GLU A 1 94 ? 8.156 21.047 1.903 1 94.56 94 GLU A O 1
ATOM 721 N N . ILE A 1 95 ? 6.344 19.828 1.945 1 95.06 95 ILE A N 1
ATOM 722 C CA . ILE A 1 95 ? 5.496 21.016 1.973 1 95.06 95 ILE A CA 1
ATOM 723 C C . ILE A 1 95 ? 5.77 21.812 3.246 1 95.06 95 ILE A C 1
ATOM 725 O O . ILE A 1 95 ? 5.414 22.984 3.334 1 95.06 95 ILE A O 1
ATOM 729 N N . ARG A 1 96 ? 6.418 21.141 4.184 1 93.56 96 ARG A N 1
ATOM 730 C CA . ARG A 1 96 ? 6.773 21.797 5.438 1 93.56 96 ARG A CA 1
ATOM 731 C C . ARG A 1 96 ? 7.801 22.906 5.211 1 93.56 96 ARG A C 1
ATOM 733 O O . ARG A 1 96 ? 8.133 23.656 6.129 1 93.56 96 ARG A O 1
ATOM 740 N N . CYS A 1 97 ? 8.289 22.922 4.008 1 94.94 97 CYS A N 1
ATOM 741 C CA . CYS A 1 97 ? 9.312 23.922 3.674 1 94.94 97 CYS A CA 1
ATOM 742 C C . CYS A 1 97 ? 8.734 25.016 2.793 1 94.94 97 CYS A C 1
ATOM 744 O O . CYS A 1 97 ? 9.477 25.844 2.25 1 94.94 97 CYS A O 1
ATOM 746 N N . LYS A 1 98 ? 7.469 25.078 2.635 1 95.44 98 LYS A N 1
ATOM 747 C CA . LYS A 1 98 ? 6.828 26.047 1.761 1 95.44 98 LYS A CA 1
ATOM 748 C C . LYS A 1 98 ? 6.074 27.094 2.57 1 95.44 98 LYS A C 1
ATOM 750 O O . LYS A 1 98 ? 6.113 27.094 3.803 1 95.44 98 LYS A O 1
ATOM 755 N N . GLY A 1 99 ? 5.469 28.062 1.89 1 95.31 99 GLY A N 1
ATOM 756 C CA . GLY A 1 99 ? 4.668 29.078 2.553 1 95.31 99 GLY A CA 1
ATOM 757 C C . GLY A 1 99 ? 5.457 29.906 3.561 1 95.31 99 GLY A C 1
ATOM 758 O O . GLY A 1 99 ? 6.504 30.453 3.234 1 95.31 99 GLY A O 1
ATOM 759 N N . ILE A 1 100 ? 4.996 29.844 4.785 1 92.38 100 ILE A N 1
ATOM 760 C CA . ILE A 1 100 ? 5.574 30.703 5.812 1 92.38 100 ILE A CA 1
ATOM 761 C C . ILE A 1 100 ? 6.883 30.094 6.309 1 92.38 100 ILE A C 1
ATOM 763 O O . ILE A 1 100 ? 7.645 30.75 7.031 1 92.38 100 ILE A O 1
ATOM 767 N N . PHE A 1 101 ? 7.164 28.875 5.887 1 91.88 101 PHE A N 1
ATOM 768 C CA . PHE A 1 101 ? 8.367 28.188 6.328 1 91.88 101 PHE A CA 1
ATOM 769 C C . PHE A 1 101 ? 9.445 28.234 5.254 1 91.88 101 PHE A C 1
ATOM 771 O O . PHE A 1 101 ? 10.547 27.703 5.441 1 91.88 101 PHE A O 1
ATOM 778 N N . SER A 1 102 ? 9.219 28.844 4.184 1 93.38 102 SER A N 1
ATOM 779 C CA . SER A 1 102 ? 10.109 28.828 3.029 1 93.38 102 SER A CA 1
ATOM 780 C C . SER A 1 102 ? 11.5 29.344 3.393 1 93.38 102 SER A C 1
ATOM 782 O O . SER A 1 102 ? 12.508 28.828 2.908 1 93.38 102 SER A O 1
ATOM 784 N N . ASN A 1 103 ? 11.555 30.375 4.281 1 92.88 103 ASN A N 1
ATOM 785 C CA . ASN A 1 103 ? 12.828 30.984 4.652 1 92.88 103 ASN A CA 1
ATOM 786 C C . ASN A 1 103 ? 13.633 30.078 5.582 1 92.88 103 ASN A C 1
ATOM 788 O O . ASN A 1 103 ? 14.828 30.297 5.789 1 92.88 103 ASN A O 1
ATOM 792 N N . PHE A 1 104 ? 13.016 29.031 6.055 1 92 104 PHE A N 1
ATOM 793 C CA . PHE A 1 104 ? 13.672 28.109 6.98 1 92 104 PHE A CA 1
ATOM 794 C C . PHE A 1 104 ? 13.906 26.766 6.324 1 92 104 PHE A C 1
ATOM 796 O O . PHE A 1 104 ? 14.219 25.781 7 1 92 104 PHE A O 1
ATOM 803 N N . SER A 1 105 ? 13.727 26.719 5.055 1 93.56 105 SER A N 1
ATOM 804 C CA . SER A 1 105 ? 13.727 25.469 4.312 1 93.56 105 SER A CA 1
ATOM 805 C C . SER A 1 105 ? 15.008 24.672 4.559 1 93.56 105 SER A C 1
ATOM 807 O O . SER A 1 105 ? 14.969 23.469 4.812 1 93.56 105 SER A O 1
ATOM 809 N N . GLU A 1 106 ? 16.172 25.328 4.492 1 93.88 106 GLU A N 1
ATOM 810 C CA . GLU A 1 106 ? 17.438 24.641 4.672 1 93.88 106 GLU A CA 1
ATOM 811 C C . GLU A 1 106 ? 17.562 24.062 6.078 1 93.88 106 GLU A C 1
ATOM 813 O O . GLU A 1 106 ? 18.016 22.922 6.246 1 93.88 106 GLU A O 1
ATOM 818 N N . GLU A 1 107 ? 17.188 24.812 7.016 1 92.62 107 GLU A N 1
ATOM 819 C CA . GLU A 1 107 ? 17.234 24.344 8.406 1 92.62 107 GLU A CA 1
ATOM 820 C C . GLU A 1 107 ? 16.297 23.172 8.625 1 92.62 107 GLU A C 1
ATOM 822 O O . GLU A 1 107 ? 16.641 22.203 9.32 1 92.62 107 GLU A O 1
ATOM 827 N N . ILE A 1 108 ? 15.18 23.25 8.07 1 92.12 108 ILE A N 1
ATOM 828 C CA . ILE A 1 108 ? 14.18 22.203 8.219 1 92.12 108 ILE A CA 1
ATOM 829 C C . ILE A 1 108 ? 14.68 20.906 7.57 1 92.12 108 ILE A C 1
ATOM 831 O O . ILE A 1 108 ? 14.609 19.844 8.172 1 92.12 108 ILE A O 1
ATOM 835 N N . LYS A 1 109 ? 15.211 21.031 6.387 1 92.81 109 LYS A N 1
ATOM 836 C CA . LYS A 1 109 ? 15.703 19.859 5.652 1 92.81 109 LYS A CA 1
ATOM 837 C C . LYS A 1 109 ? 16.844 19.188 6.402 1 92.81 109 LYS A C 1
ATOM 839 O O . LYS A 1 109 ? 16.984 17.953 6.34 1 92.81 109 LYS A O 1
ATOM 844 N N . LYS A 1 110 ? 17.562 19.953 7.105 1 93.31 110 LYS A N 1
ATOM 845 C CA . LYS A 1 110 ? 18.672 19.391 7.875 1 93.31 110 LYS A CA 1
ATOM 846 C C . LYS A 1 110 ? 18.172 18.484 8.984 1 93.31 110 LYS A C 1
ATOM 848 O O . LYS A 1 110 ? 18.906 17.609 9.453 1 93.31 110 LYS A O 1
ATOM 853 N N . GLN A 1 111 ? 16.969 18.656 9.398 1 92.19 111 GLN A N 1
ATOM 854 C CA . GLN A 1 111 ? 16.391 17.828 10.453 1 92.19 111 GLN A CA 1
ATOM 855 C C . GLN A 1 111 ? 16.031 16.453 9.93 1 92.19 111 GLN A C 1
ATOM 857 O O . GLN A 1 111 ? 15.766 15.531 10.719 1 92.19 111 GLN A O 1
ATOM 862 N N . GLY A 1 112 ? 16.062 16.234 8.625 1 94.19 112 GLY A N 1
ATOM 863 C CA . GLY A 1 112 ? 15.703 14.953 8.031 1 94.19 112 GLY A CA 1
ATOM 864 C C . GLY A 1 112 ? 14.219 14.828 7.738 1 94.19 112 GLY A C 1
ATOM 865 O O . GLY A 1 112 ? 13.523 15.836 7.621 1 94.19 112 GLY A O 1
ATOM 866 N N . ASN A 1 113 ? 13.742 13.648 7.559 1 95.12 113 ASN A N 1
ATOM 867 C CA . ASN A 1 113 ? 12.352 13.398 7.219 1 95.12 113 ASN A CA 1
ATOM 868 C C . ASN A 1 113 ? 11.406 13.852 8.336 1 95.12 113 ASN A C 1
ATOM 870 O O . ASN A 1 113 ? 11.695 13.641 9.516 1 95.12 113 ASN A O 1
ATOM 874 N N . CYS A 1 114 ? 10.375 14.516 8.016 1 95.75 114 CYS A N 1
ATOM 875 C CA . CYS A 1 114 ? 9.383 14.867 9.023 1 95.75 114 CYS A CA 1
ATOM 876 C C . CYS A 1 114 ? 8.711 13.617 9.586 1 95.75 114 CYS A C 1
ATOM 878 O O . CYS A 1 114 ? 8.867 12.523 9.039 1 95.75 114 CYS A O 1
ATOM 880 N N . ALA A 1 115 ? 7.977 13.773 10.594 1 97.06 115 ALA A N 1
ATOM 881 C CA . ALA A 1 115 ? 7.355 12.656 11.297 1 97.06 115 ALA A CA 1
ATOM 882 C C . ALA A 1 115 ? 6.324 11.961 10.422 1 97.06 115 ALA A C 1
ATOM 884 O O . ALA A 1 115 ? 6.133 10.742 10.516 1 97.06 115 ALA A O 1
ATOM 885 N N . ILE A 1 116 ? 5.621 12.727 9.57 1 98.19 116 ILE A N 1
ATOM 886 C CA . ILE A 1 116 ? 4.648 12.141 8.656 1 98.19 116 ILE A CA 1
ATOM 887 C C . ILE A 1 116 ? 5.359 11.203 7.68 1 98.19 116 ILE A C 1
ATOM 889 O O . ILE A 1 116 ? 4.965 10.047 7.523 1 98.19 116 ILE A O 1
ATOM 893 N N . HIS A 1 117 ? 6.422 11.75 7.082 1 98 117 HIS A N 1
ATOM 894 C CA . HIS A 1 117 ? 7.219 10.953 6.152 1 98 117 HIS A CA 1
ATOM 895 C C . HIS A 1 117 ? 7.766 9.703 6.824 1 98 117 HIS A C 1
ATOM 897 O O . HIS A 1 117 ? 7.703 8.609 6.258 1 98 117 HIS A O 1
ATOM 903 N N . LYS A 1 118 ? 8.305 9.852 7.996 1 98.19 118 LYS A N 1
ATOM 904 C CA . LYS A 1 118 ? 8.867 8.719 8.727 1 98.19 118 LYS A CA 1
ATOM 905 C C . LYS A 1 118 ? 7.801 7.664 9.008 1 98.19 118 LYS A C 1
ATOM 907 O O . LYS A 1 118 ? 8.062 6.465 8.883 1 98.19 118 LYS A O 1
ATOM 912 N N . SER A 1 119 ? 6.648 8.094 9.383 1 98.69 119 SER A N 1
ATOM 913 C CA . SER A 1 119 ? 5.559 7.168 9.664 1 98.69 119 SER A CA 1
ATOM 914 C C . SER A 1 119 ? 5.145 6.406 8.414 1 98.69 119 SER A C 1
ATOM 916 O O . SER A 1 119 ? 4.875 5.203 8.477 1 98.69 119 SER A O 1
ATOM 918 N N . MET A 1 120 ? 5.102 7.125 7.32 1 98.44 120 MET A N 1
ATOM 919 C CA . MET A 1 120 ? 4.715 6.504 6.055 1 98.44 120 MET A CA 1
ATOM 920 C C . MET A 1 120 ? 5.75 5.469 5.617 1 98.44 120 MET A C 1
ATOM 922 O O . MET A 1 120 ? 5.391 4.375 5.184 1 98.44 120 MET A O 1
ATOM 926 N N . ILE A 1 121 ? 6.992 5.812 5.75 1 97.94 121 ILE A N 1
ATOM 927 C CA . ILE A 1 121 ? 8.07 4.891 5.418 1 97.94 121 ILE A CA 1
ATOM 928 C C . ILE A 1 121 ? 7.988 3.652 6.305 1 97.94 121 ILE A C 1
ATOM 930 O O . ILE A 1 121 ? 8.117 2.525 5.824 1 97.94 121 ILE A O 1
ATOM 934 N N . GLN A 1 122 ? 7.762 3.895 7.559 1 98.62 122 GLN A N 1
ATOM 935 C CA . GLN A 1 122 ? 7.676 2.785 8.5 1 98.62 122 GLN A CA 1
ATOM 936 C C . GLN A 1 122 ? 6.535 1.841 8.141 1 98.62 122 GLN A C 1
ATOM 938 O O . GLN A 1 122 ? 6.691 0.619 8.203 1 98.62 122 GLN A O 1
ATOM 943 N N . ALA A 1 123 ? 5.398 2.381 7.828 1 98.56 123 ALA A N 1
ATOM 944 C CA . ALA A 1 123 ? 4.258 1.559 7.438 1 98.56 123 ALA A CA 1
ATOM 945 C C . ALA A 1 123 ? 4.574 0.74 6.188 1 98.56 123 ALA A C 1
ATOM 947 O O . ALA A 1 123 ? 4.27 -0.454 6.129 1 98.56 123 ALA A O 1
ATOM 948 N N . GLU A 1 124 ? 5.16 1.408 5.191 1 98 124 GLU A N 1
ATOM 949 C CA . GLU A 1 124 ? 5.531 0.709 3.963 1 98 124 GLU A CA 1
ATOM 950 C C . GLU A 1 124 ? 6.523 -0.414 4.246 1 98 124 GLU A C 1
ATOM 952 O O . GLU A 1 124 ? 6.434 -1.494 3.658 1 98 124 GLU A O 1
ATOM 957 N N . GLU A 1 125 ? 7.488 -0.161 5.105 1 98.38 125 GLU A N 1
ATOM 958 C CA . GLU A 1 125 ? 8.484 -1.169 5.461 1 98.38 125 GLU A CA 1
ATOM 959 C C . GLU A 1 125 ? 7.832 -2.383 6.113 1 98.38 125 GLU A C 1
ATOM 961 O O . GLU A 1 125 ? 8.258 -3.52 5.895 1 98.38 125 GLU A O 1
ATOM 966 N N . GLN A 1 126 ? 6.809 -2.141 6.914 1 98.75 126 GLN A N 1
ATOM 967 C CA . GLN A 1 126 ? 6.094 -3.26 7.516 1 98.75 126 GLN A CA 1
ATOM 968 C C . GLN A 1 126 ? 5.367 -4.082 6.457 1 98.75 126 GLN A C 1
ATOM 970 O O . GLN A 1 126 ? 5.34 -5.312 6.531 1 98.75 126 GLN A O 1
ATOM 975 N N . TRP A 1 127 ? 4.785 -3.434 5.512 1 98.31 127 TRP A N 1
ATOM 976 C CA . TRP A 1 127 ? 4.129 -4.098 4.391 1 98.31 127 TRP A CA 1
ATOM 977 C C . TRP A 1 127 ? 5.125 -4.926 3.59 1 98.31 127 TRP A C 1
ATOM 979 O O . TRP A 1 127 ? 4.891 -6.105 3.326 1 98.31 127 TRP A O 1
ATOM 989 N N . ARG A 1 128 ? 6.258 -4.363 3.264 1 98.38 128 ARG A N 1
ATOM 990 C CA . ARG A 1 128 ? 7.301 -5.031 2.494 1 98.38 128 ARG A CA 1
ATOM 991 C C . ARG A 1 128 ? 7.871 -6.219 3.26 1 98.38 128 ARG A C 1
ATOM 993 O O . ARG A 1 128 ? 8.078 -7.293 2.688 1 98.38 128 ARG A O 1
ATOM 1000 N N . SER A 1 129 ? 8.141 -5.953 4.504 1 98.75 129 SER A N 1
ATOM 1001 C CA . SER A 1 129 ? 8.688 -7.012 5.344 1 98.75 129 SER A CA 1
ATOM 1002 C C . SER A 1 129 ? 7.754 -8.219 5.398 1 98.75 129 SER A C 1
ATOM 1004 O O . SER A 1 129 ? 8.203 -9.359 5.316 1 98.75 129 SER A O 1
ATOM 1006 N N . SER A 1 130 ? 6.508 -7.938 5.535 1 98.75 130 SER A N 1
ATOM 1007 C CA . SER A 1 130 ? 5.516 -9.008 5.574 1 98.75 130 SER A CA 1
ATOM 1008 C C . SER A 1 130 ? 5.535 -9.828 4.285 1 98.75 130 SER A C 1
ATOM 1010 O O . SER A 1 130 ? 5.574 -11.055 4.328 1 98.75 130 SER A O 1
ATOM 1012 N N . LEU A 1 131 ? 5.551 -9.195 3.139 1 98.62 131 LEU A N 1
ATOM 1013 C CA . LEU A 1 131 ? 5.52 -9.891 1.853 1 98.62 131 LEU A CA 1
ATOM 1014 C C . LEU A 1 131 ? 6.832 -10.625 1.598 1 98.62 131 LEU A C 1
ATOM 1016 O O . LEU A 1 131 ? 6.844 -11.672 0.957 1 98.62 131 LEU A O 1
ATOM 1020 N N . SER A 1 132 ? 7.957 -10.062 2.137 1 98.75 132 SER A N 1
ATOM 1021 C CA . SER A 1 132 ? 9.266 -10.68 1.938 1 98.75 132 SER A CA 1
ATOM 1022 C C . SER A 1 132 ? 9.359 -12.016 2.666 1 98.75 132 SER A C 1
ATOM 1024 O O . SER A 1 132 ? 10.211 -12.844 2.336 1 98.75 132 SER A O 1
ATOM 1026 N N . GLN A 1 133 ? 8.477 -12.211 3.592 1 98.44 133 GLN A N 1
ATOM 1027 C CA . GLN A 1 133 ? 8.492 -13.43 4.387 1 98.44 133 GLN A CA 1
ATOM 1028 C C . GLN A 1 133 ? 7.621 -14.516 3.744 1 98.44 133 GLN A C 1
ATOM 1030 O O . GLN A 1 133 ? 7.672 -15.672 4.148 1 98.44 133 GLN A O 1
ATOM 1035 N N . SER A 1 134 ? 6.852 -14.18 2.824 1 98.69 134 SER A N 1
ATOM 1036 C CA . SER A 1 134 ? 6 -15.117 2.107 1 98.69 134 SER A CA 1
ATOM 1037 C C . SER A 1 134 ? 6.652 -15.578 0.805 1 98.69 134 SER A C 1
ATOM 1039 O O . SER A 1 134 ? 6.477 -14.945 -0.238 1 98.69 134 SER A O 1
ATOM 1041 N N . THR A 1 135 ? 7.332 -16.703 0.863 1 98.81 135 THR A N 1
ATOM 1042 C CA . THR A 1 135 ? 8.055 -17.203 -0.301 1 98.81 135 THR A CA 1
ATOM 1043 C C . THR A 1 135 ? 7.176 -18.141 -1.123 1 98.81 135 THR A C 1
ATOM 1045 O O . THR A 1 135 ? 6.148 -18.609 -0.641 1 98.81 135 THR A O 1
ATOM 1048 N N . ILE A 1 136 ? 7.621 -18.375 -2.33 1 98.69 136 ILE A N 1
ATOM 1049 C CA . ILE A 1 136 ? 6.914 -19.312 -3.191 1 98.69 136 ILE A CA 1
ATOM 1050 C C . ILE A 1 136 ? 6.922 -20.703 -2.551 1 98.69 136 ILE A C 1
ATOM 1052 O O . ILE A 1 136 ? 5.941 -21.438 -2.645 1 98.69 136 ILE A O 1
ATOM 1056 N N . SER A 1 137 ? 8.031 -21.047 -1.886 1 98.5 137 SER A N 1
ATOM 1057 C CA . SER A 1 137 ? 8.094 -22.312 -1.159 1 98.5 137 SER A CA 1
ATOM 1058 C C . SER A 1 137 ? 7.02 -22.375 -0.078 1 98.5 137 SER A C 1
ATOM 1060 O O . SER A 1 137 ? 6.355 -23.406 0.078 1 98.5 137 SER A O 1
ATOM 1062 N N . ASN A 1 138 ? 6.832 -21.297 0.711 1 98.44 138 ASN A N 1
ATOM 1063 C CA . ASN A 1 138 ? 5.77 -21.234 1.708 1 98.44 138 ASN A CA 1
ATOM 1064 C C . ASN A 1 138 ? 4.398 -21.484 1.082 1 98.44 138 ASN A C 1
ATOM 1066 O O . ASN A 1 138 ? 3.566 -22.188 1.652 1 98.44 138 ASN A O 1
ATOM 1070 N N . LEU A 1 139 ? 4.199 -20.922 -0.046 1 98.25 139 LEU A N 1
ATOM 1071 C CA . LEU A 1 139 ? 2.91 -21.031 -0.721 1 98.25 139 LEU A CA 1
ATOM 1072 C C . LEU A 1 139 ? 2.668 -22.453 -1.209 1 98.25 139 LEU A C 1
ATOM 1074 O O . LEU A 1 139 ? 1.562 -22.984 -1.07 1 98.25 139 LEU A O 1
ATOM 1078 N N . VAL A 1 140 ? 3.713 -23.062 -1.771 1 97.88 140 VAL A N 1
ATOM 1079 C CA . VAL A 1 140 ? 3.617 -24.453 -2.191 1 97.88 140 VAL A CA 1
ATOM 1080 C C . VAL A 1 140 ? 3.262 -25.328 -0.992 1 97.88 140 VAL A C 1
ATOM 1082 O O . VAL A 1 140 ? 2.379 -26.188 -1.082 1 97.88 140 VAL A O 1
ATOM 1085 N N . ASN A 1 141 ? 3.908 -25.078 0.115 1 97.5 141 ASN A N 1
ATOM 1086 C CA . ASN A 1 141 ? 3.736 -25.891 1.312 1 97.5 141 ASN A CA 1
ATOM 1087 C C . ASN A 1 141 ? 2.352 -25.703 1.927 1 97.5 141 ASN A C 1
ATOM 1089 O O . ASN A 1 141 ? 1.909 -26.516 2.736 1 97.5 141 ASN A O 1
ATOM 1093 N N . SER A 1 142 ? 1.688 -24.656 1.563 1 95.94 142 SER A N 1
ATOM 1094 C CA . SER A 1 142 ? 0.366 -24.359 2.111 1 95.94 142 SER A CA 1
ATOM 1095 C C . SER A 1 142 ? -0.725 -25.094 1.338 1 95.94 142 SER A C 1
ATOM 1097 O O . SER A 1 142 ? -1.878 -25.141 1.774 1 95.94 142 SER A O 1
ATOM 1099 N N . LEU A 1 143 ? -0.434 -25.672 0.206 1 94.5 143 LEU A N 1
ATOM 1100 C CA . LEU A 1 143 ? -1.413 -26.406 -0.589 1 94.5 143 LEU A CA 1
ATOM 1101 C C . LEU A 1 143 ? -1.817 -27.703 0.107 1 94.5 143 LEU A C 1
ATOM 1103 O O . LEU A 1 143 ? -0.993 -28.344 0.763 1 94.5 143 LEU A O 1
ATOM 1107 N N . SER A 1 144 ? -3.02 -27.969 -0.076 1 89.69 144 SER A N 1
ATOM 1108 C CA . SER A 1 144 ? -3.424 -29.312 0.367 1 89.69 144 SER A CA 1
ATOM 1109 C C . SER A 1 144 ? -2.762 -30.391 -0.473 1 89.69 144 SER A C 1
ATOM 1111 O O . SER A 1 144 ? -2.438 -30.172 -1.642 1 89.69 144 SER A O 1
ATOM 1113 N N . PRO A 1 145 ? -2.545 -31.594 0.151 1 92.25 145 PRO A N 1
ATOM 1114 C CA . PRO A 1 145 ? -1.99 -32.688 -0.64 1 92.25 145 PRO A CA 1
ATOM 1115 C C . PRO A 1 145 ? -2.818 -33 -1.885 1 92.25 145 PRO A C 1
ATOM 1117 O O . PRO A 1 145 ? -2.264 -33.344 -2.928 1 92.25 145 PRO A O 1
ATOM 1120 N N . LYS A 1 146 ? -4.059 -32.812 -1.739 1 89.81 146 LYS A N 1
ATOM 1121 C CA . LYS A 1 146 ? -4.945 -33.062 -2.869 1 89.81 146 LYS A CA 1
ATOM 1122 C C . LYS A 1 146 ? -4.691 -32.062 -4.004 1 89.81 146 LYS A C 1
ATOM 1124 O O . LYS A 1 146 ? -4.559 -32.469 -5.164 1 89.81 146 LYS A O 1
ATOM 1129 N N . ASP A 1 147 ? -4.629 -30.812 -3.676 1 90.62 147 ASP A N 1
ATOM 1130 C CA . ASP A 1 147 ? -4.406 -29.781 -4.68 1 90.62 147 ASP A CA 1
ATOM 1131 C C . ASP A 1 147 ? -3.039 -29.922 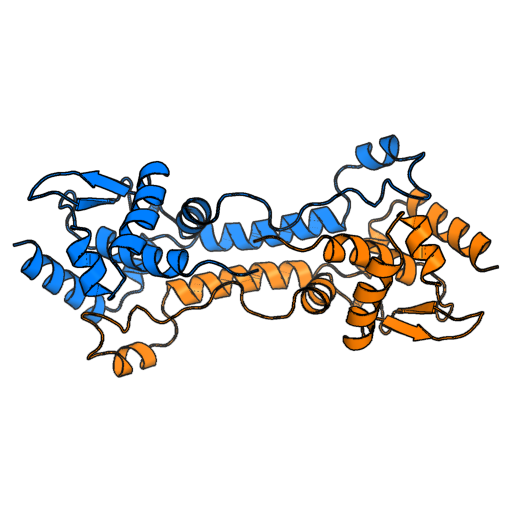-5.34 1 90.62 147 ASP A C 1
ATOM 1133 O O . ASP A 1 147 ? -2.916 -29.844 -6.562 1 90.62 147 ASP A O 1
ATOM 1137 N N . ARG A 1 148 ? -2.018 -30.188 -4.508 1 94 148 ARG A N 1
ATOM 1138 C CA . ARG A 1 148 ? -0.67 -30.375 -5.035 1 94 148 ARG A CA 1
ATOM 1139 C C . ARG A 1 148 ? -0.614 -31.562 -5.98 1 94 148 ARG A C 1
ATOM 1141 O O . ARG A 1 148 ? -0.015 -31.484 -7.055 1 94 148 ARG A O 1
ATOM 1148 N N . GLY A 1 149 ? -1.236 -32.625 -5.516 1 93.88 149 GLY A N 1
ATOM 1149 C CA . GLY A 1 149 ? -1.278 -33.812 -6.348 1 93.88 149 GLY A CA 1
ATOM 1150 C C . GLY A 1 149 ? -1.962 -33.594 -7.68 1 93.88 149 GLY A C 1
ATOM 1151 O O . GLY A 1 149 ? -1.515 -34.094 -8.711 1 93.88 149 GLY A O 1
ATOM 1152 N N . PHE A 1 150 ? -3.01 -32.812 -7.656 1 93.62 150 PHE A N 1
ATOM 1153 C CA . PHE A 1 150 ? -3.734 -32.531 -8.883 1 93.62 150 PHE A CA 1
ATOM 1154 C C . PHE A 1 150 ? -2.852 -31.766 -9.859 1 93.62 150 PHE A C 1
ATOM 1156 O O . PHE A 1 150 ? -2.852 -32.031 -11.062 1 93.62 150 PHE A O 1
ATOM 1163 N N . ILE A 1 151 ? -2.098 -30.797 -9.352 1 95.62 151 ILE A N 1
ATOM 1164 C CA . ILE A 1 151 ? -1.203 -30 -10.18 1 95.62 151 ILE A CA 1
ATOM 1165 C C . ILE A 1 151 ? -0.107 -30.875 -10.766 1 95.62 151 ILE A C 1
ATOM 1167 O O . ILE A 1 151 ? 0.167 -30.828 -11.969 1 95.62 151 ILE A O 1
ATOM 1171 N N . GLU A 1 152 ? 0.445 -31.734 -9.953 1 95.38 152 GLU A N 1
ATOM 1172 C CA . GLU A 1 152 ? 1.502 -32.656 -10.391 1 95.38 152 GLU A CA 1
ATOM 1173 C C . GLU A 1 152 ? 1.003 -33.594 -11.484 1 95.38 152 GLU A C 1
ATOM 1175 O O . GLU A 1 152 ? 1.688 -33.781 -12.492 1 95.38 152 GLU A O 1
ATOM 1180 N N . ASP A 1 153 ? -0.154 -34.125 -11.25 1 95 153 ASP A N 1
ATOM 1181 C CA . ASP A 1 153 ? -0.729 -35.062 -12.219 1 95 153 ASP A CA 1
ATOM 1182 C C . ASP A 1 153 ? -0.99 -34.375 -13.555 1 95 153 ASP A C 1
ATOM 1184 O O . ASP A 1 153 ? -0.73 -34.938 -14.617 1 95 153 ASP A O 1
ATOM 1188 N N . PHE A 1 154 ? -1.532 -33.188 -13.469 1 95.5 154 PHE A N 1
ATOM 1189 C CA . PHE A 1 154 ? -1.817 -32.438 -14.68 1 95.5 154 PHE A CA 1
ATOM 1190 C C . PHE A 1 154 ? -0.537 -32.156 -15.461 1 95.5 154 PHE A C 1
ATOM 1192 O O . PHE A 1 154 ? -0.498 -32.312 -16.688 1 95.5 154 PHE A O 1
ATOM 1199 N N . LEU A 1 155 ? 0.493 -31.688 -14.75 1 95.5 155 LEU A N 1
ATOM 1200 C CA . LEU A 1 155 ? 1.767 -31.359 -15.391 1 95.5 155 LEU A CA 1
ATOM 1201 C C . LEU A 1 155 ? 2.379 -32.594 -16.031 1 95.5 155 LEU A C 1
ATOM 1203 O O . LEU A 1 155 ? 2.904 -32.531 -17.141 1 95.5 155 LEU A O 1
ATOM 1207 N N . LYS A 1 156 ? 2.301 -33.75 -15.305 1 93.31 156 LYS A N 1
ATOM 1208 C CA . LYS A 1 156 ? 2.836 -35 -15.836 1 93.31 156 LYS A CA 1
ATOM 1209 C C . LYS A 1 156 ? 2.143 -35.375 -17.141 1 93.31 156 LYS A C 1
ATOM 1211 O O . LYS A 1 156 ? 2.795 -35.812 -18.094 1 93.31 156 LYS A O 1
ATOM 1216 N N . LYS A 1 157 ? 0.877 -35.188 -17.188 1 93.5 157 LYS A N 1
ATOM 1217 C CA . LYS A 1 157 ? 0.082 -35.531 -18.359 1 93.5 157 LYS A CA 1
ATOM 1218 C C . LYS A 1 157 ? 0.395 -34.625 -19.531 1 93.5 157 LYS A C 1
ATOM 1220 O O . LYS A 1 157 ? 0.548 -35.062 -20.656 1 93.5 157 LYS A O 1
ATOM 1225 N N . GLU A 1 158 ? 0.539 -33.312 -19.266 1 91.5 158 GLU A N 1
ATOM 1226 C CA . GLU A 1 158 ? 0.654 -32.312 -20.328 1 91.5 158 GLU A CA 1
ATOM 1227 C C . GLU A 1 158 ? 2.098 -32.188 -20.812 1 91.5 158 GLU A C 1
ATOM 1229 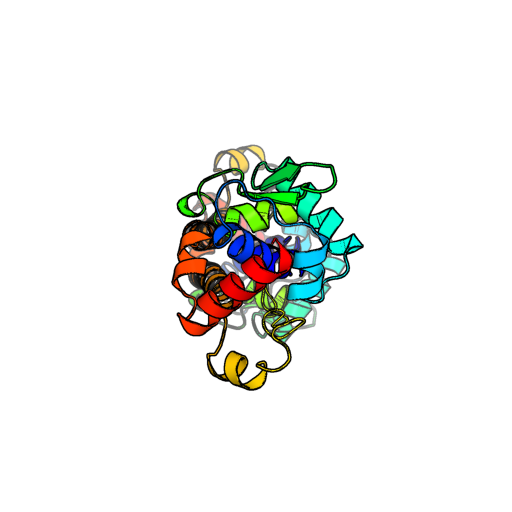O O . GLU A 1 158 ? 2.346 -31.734 -21.938 1 91.5 158 GLU A O 1
ATOM 1234 N N . LEU A 1 159 ? 3.049 -32.5 -19.953 1 89 159 LEU A N 1
ATOM 1235 C CA . LEU A 1 159 ? 4.453 -32.344 -20.312 1 89 159 LEU A CA 1
ATOM 1236 C C . LEU A 1 159 ? 5.035 -33.656 -20.828 1 89 159 LEU A C 1
ATOM 1238 O O . LEU A 1 159 ? 6.195 -33.719 -21.234 1 89 159 LEU A O 1
ATOM 1242 N N . SER A 1 160 ? 4.32 -34.781 -20.672 1 80.75 160 SER A N 1
ATOM 1243 C CA . SER A 1 160 ? 4.738 -36.062 -21.266 1 80.75 160 SER A CA 1
ATOM 1244 C C . SER A 1 160 ? 4.523 -36.031 -22.781 1 80.75 160 SER A C 1
ATOM 1246 O O . SER A 1 160 ? 3.633 -35.344 -23.281 1 80.75 160 SER A O 1
ATOM 1248 N N . MET B 1 1 ? 1.94 1.433 -6.047 1 66.12 1 MET B N 1
ATOM 1249 C CA . MET B 1 1 ? 0.875 2.104 -5.309 1 66.12 1 MET B CA 1
ATOM 1250 C C . MET B 1 1 ? 1.314 3.494 -4.859 1 66.12 1 MET B C 1
ATOM 1252 O O . MET B 1 1 ? 2.48 3.701 -4.523 1 66.12 1 MET B O 1
ATOM 1256 N N . LYS B 1 2 ? 0.408 4.484 -5.273 1 88.62 2 LYS B N 1
ATOM 1257 C CA . LYS B 1 2 ? 0.876 5.828 -4.949 1 88.62 2 LYS B CA 1
ATOM 1258 C C . LYS B 1 2 ? -0.19 6.613 -4.195 1 88.62 2 LYS B C 1
ATOM 1260 O O . LYS B 1 2 ? -1.323 6.746 -4.664 1 88.62 2 LYS B O 1
ATOM 1265 N N . LEU B 1 3 ? 0.11 7.012 -3.012 1 95.19 3 LEU B N 1
ATOM 1266 C CA . LEU B 1 3 ? -0.772 7.879 -2.238 1 95.19 3 LEU B CA 1
ATOM 1267 C C . LEU B 1 3 ? -0.766 9.297 -2.795 1 95.19 3 LEU B C 1
ATOM 1269 O O . LEU B 1 3 ? 0.261 9.773 -3.283 1 95.19 3 LEU B O 1
ATOM 1273 N N . SER B 1 4 ? -1.911 9.961 -2.711 1 94.88 4 SER B N 1
ATOM 1274 C CA . SER B 1 4 ? -2.037 11.32 -3.236 1 94.88 4 SER B CA 1
ATOM 1275 C C . SER B 1 4 ? -1.275 12.32 -2.373 1 94.88 4 SER B C 1
ATOM 1277 O O . SER B 1 4 ? -1.004 12.055 -1.2 1 94.88 4 SER B O 1
ATOM 1279 N N . SER B 1 5 ? -1.007 13.422 -2.963 1 95.81 5 SER B N 1
ATOM 1280 C CA . SER B 1 5 ? -0.349 14.5 -2.227 1 95.81 5 SER B CA 1
ATOM 1281 C C . SER B 1 5 ? -1.236 15.023 -1.101 1 95.81 5 SER B C 1
ATOM 1283 O O . SER B 1 5 ? -0.743 15.609 -0.135 1 95.81 5 SER B O 1
ATOM 1285 N N . GLY B 1 6 ? -2.533 14.75 -1.259 1 97.31 6 GLY B N 1
ATOM 1286 C CA . GLY B 1 6 ? -3.475 15.172 -0.233 1 97.31 6 GLY B CA 1
ATOM 1287 C C . GLY B 1 6 ? -3.172 14.578 1.131 1 97.31 6 GLY B C 1
ATOM 1288 O O . GLY B 1 6 ? -3.381 15.234 2.156 1 97.31 6 GLY B O 1
ATOM 1289 N N . VAL B 1 7 ? -2.639 13.398 1.114 1 97.81 7 VAL B N 1
ATOM 1290 C CA . VAL B 1 7 ? -2.334 12.734 2.377 1 97.81 7 VAL B CA 1
ATOM 1291 C C . VAL B 1 7 ? -1.26 13.516 3.127 1 97.81 7 VAL B C 1
ATOM 1293 O O . VAL B 1 7 ? -1.394 13.773 4.324 1 97.81 7 VAL B O 1
ATOM 1296 N N . GLU B 1 8 ? -0.231 13.914 2.432 1 97.81 8 GLU B N 1
ATOM 1297 C CA . GLU B 1 8 ? 0.806 14.734 3.057 1 97.81 8 GLU B CA 1
ATOM 1298 C C . GLU B 1 8 ? 0.248 16.078 3.52 1 97.81 8 GLU B C 1
ATOM 1300 O O . GLU B 1 8 ? 0.422 16.453 4.68 1 97.81 8 GLU B O 1
ATOM 1305 N N . TYR B 1 9 ? -0.406 16.766 2.602 1 98 9 TYR B N 1
ATOM 1306 C CA . TYR B 1 9 ? -0.868 18.125 2.852 1 98 9 TYR B CA 1
ATOM 1307 C C . TYR B 1 9 ? -1.81 18.172 4.047 1 98 9 TYR B C 1
ATOM 1309 O O . TYR B 1 9 ? -1.61 18.953 4.973 1 98 9 TYR B O 1
ATOM 1317 N N . ILE B 1 10 ? -2.711 17.234 4.055 1 98.5 10 ILE B N 1
ATOM 1318 C CA . ILE B 1 10 ? -3.75 17.25 5.078 1 98.5 10 ILE B CA 1
ATOM 1319 C C . ILE B 1 10 ? -3.158 16.828 6.422 1 98.5 10 ILE B C 1
ATOM 1321 O O . ILE B 1 10 ? -3.555 17.344 7.469 1 98.5 10 ILE B O 1
ATOM 1325 N N . SER B 1 11 ? -2.238 15.898 6.355 1 98.69 11 SER B N 1
ATOM 1326 C CA . SER B 1 11 ? -1.586 15.516 7.602 1 98.69 11 SER B CA 1
ATOM 1327 C C . SER B 1 11 ? -0.906 16.703 8.266 1 98.69 11 SER B C 1
ATOM 1329 O O . SER B 1 11 ? -1.035 16.906 9.469 1 98.69 11 SER B O 1
ATOM 1331 N N . HIS B 1 12 ? -0.226 17.5 7.516 1 98.19 12 HIS B N 1
ATOM 1332 C CA . HIS B 1 12 ? 0.393 18.703 8.062 1 98.19 12 HIS B CA 1
ATOM 1333 C C . HIS B 1 12 ? -0.66 19.703 8.555 1 98.19 12 HIS B C 1
ATOM 1335 O O . HIS B 1 12 ? -0.491 20.312 9.602 1 98.19 12 HIS B O 1
ATOM 1341 N N . CYS B 1 13 ? -1.753 19.875 7.836 1 98.31 13 CYS B N 1
ATOM 1342 C CA . CYS B 1 13 ? -2.824 20.766 8.242 1 98.31 13 CYS B CA 1
ATOM 1343 C C . CYS B 1 13 ? -3.422 20.344 9.57 1 98.31 13 CYS B C 1
ATOM 1345 O O . CYS B 1 13 ? -3.713 21.188 10.43 1 98.31 13 CYS B O 1
ATOM 1347 N N . LEU B 1 14 ? -3.572 19.031 9.758 1 98.5 14 LEU B N 1
ATOM 1348 C CA . LEU B 1 14 ? -4.16 18.531 10.992 1 98.5 14 LEU B CA 1
ATOM 1349 C C . LEU B 1 14 ? -3.238 18.797 12.18 1 98.5 14 LEU B C 1
ATOM 1351 O O . LEU B 1 14 ? -3.707 19.047 13.297 1 98.5 14 LEU B O 1
ATOM 1355 N N . VAL B 1 15 ? -1.956 18.688 11.922 1 98.38 15 VAL B N 1
ATOM 1356 C CA . VAL B 1 15 ? -0.997 19.031 12.969 1 98.38 15 VAL B CA 1
ATOM 1357 C C . VAL B 1 15 ? -1.204 20.484 13.398 1 98.38 15 VAL B C 1
ATOM 1359 O O . VAL B 1 15 ? -1.226 20.781 14.594 1 98.38 15 VAL B O 1
ATOM 1362 N N . VAL B 1 16 ? -1.413 21.391 12.461 1 98 16 VAL B N 1
ATOM 1363 C CA . VAL B 1 16 ? -1.649 22.812 12.742 1 98 16 VAL B CA 1
ATOM 1364 C C . VAL B 1 16 ? -2.955 22.969 13.516 1 98 16 VAL B C 1
ATOM 1366 O O . VAL B 1 16 ? -3.006 23.688 14.516 1 98 16 VAL B O 1
ATOM 1369 N N . LEU B 1 17 ? -3.967 22.266 13.086 1 97.94 17 LEU B N 1
ATOM 1370 C CA . LEU B 1 17 ? -5.254 22.359 13.773 1 97.94 17 LEU B CA 1
ATOM 1371 C C . LEU B 1 17 ? -5.141 21.875 15.211 1 97.94 17 LEU B C 1
ATOM 1373 O O . LEU B 1 17 ? -5.82 22.391 16.094 1 97.94 17 LEU B O 1
ATOM 1377 N N . ALA B 1 18 ? -4.324 20.844 15.391 1 97.88 18 ALA B N 1
ATOM 1378 C CA . ALA B 1 18 ? -4.137 20.297 16.734 1 97.88 18 ALA B CA 1
ATOM 1379 C C . ALA B 1 18 ? -3.416 21.297 17.641 1 97.88 18 ALA B C 1
ATOM 1381 O O . ALA B 1 18 ? -3.629 21.297 18.859 1 97.88 18 ALA B O 1
ATOM 1382 N N . ILE B 1 19 ? -2.525 22.094 17.094 1 97 19 ILE B N 1
ATOM 1383 C CA . ILE B 1 19 ? -1.746 23.078 17.844 1 97 19 ILE B CA 1
ATOM 1384 C C . ILE B 1 19 ? -2.615 24.297 18.156 1 97 19 ILE B C 1
ATOM 1386 O O . ILE B 1 19 ? -2.445 24.922 19.203 1 97 19 ILE B O 1
ATOM 1390 N N . ALA B 1 20 ? -3.539 24.594 17.25 1 95.12 20 ALA B N 1
ATOM 1391 C CA . ALA B 1 20 ? -4.43 25.734 17.438 1 95.12 20 ALA B CA 1
ATOM 1392 C C . ALA B 1 20 ? -5.262 25.594 18.703 1 95.12 20 ALA B C 1
ATOM 1394 O O . ALA B 1 20 ? -5.496 24.469 19.172 1 95.12 20 ALA B O 1
ATOM 1395 N N . GLU B 1 21 ? -5.586 26.672 19.312 1 83.81 21 GLU B N 1
ATOM 1396 C CA . GLU B 1 21 ? -6.445 26.672 20.484 1 83.81 21 GLU B CA 1
ATOM 1397 C C . GLU B 1 21 ? -7.738 25.906 20.219 1 83.81 21 GLU B C 1
ATOM 1399 O O . GLU B 1 21 ? -8.312 26.016 19.141 1 83.81 21 GLU B O 1
ATOM 1404 N N . PRO B 1 22 ? -8.062 25.234 21.359 1 81 22 PRO B N 1
ATOM 1405 C CA . PRO B 1 22 ? -9.312 24.484 21.188 1 81 22 PRO B CA 1
ATOM 1406 C C . PRO B 1 22 ? -10.5 25.391 20.844 1 81 22 PRO B C 1
ATOM 1408 O O . PRO B 1 22 ? -10.594 26.5 21.344 1 81 22 PRO B O 1
ATOM 1411 N N . ASN B 1 23 ? -11.328 25.141 19.953 1 79 23 ASN B N 1
ATOM 1412 C CA . ASN B 1 23 ? -12.555 25.844 19.578 1 79 23 ASN B CA 1
ATOM 1413 C C . ASN B 1 23 ? -12.266 27.094 18.75 1 79 23 ASN B C 1
ATOM 1415 O O . ASN B 1 23 ? -13.102 28 18.672 1 79 23 ASN B O 1
ATOM 1419 N N . ARG B 1 24 ? -11.039 27.375 18.516 1 88.81 24 ARG B N 1
ATOM 1420 C CA . ARG B 1 24 ? -10.727 28.453 17.594 1 88.81 24 ARG B CA 1
ATOM 1421 C C . ARG B 1 24 ? -10.531 27.922 16.172 1 88.81 24 ARG B C 1
ATOM 1423 O O . ARG B 1 24 ? -9.477 27.375 15.859 1 88.81 24 ARG B O 1
ATOM 1430 N N . PRO B 1 25 ? -11.469 28.141 15.398 1 96 25 PRO B N 1
ATOM 1431 C CA . PRO B 1 25 ? -11.383 27.625 14.031 1 96 25 PRO B CA 1
ATOM 1432 C C . PRO B 1 25 ? -10.273 28.297 13.219 1 96 25 PRO B C 1
ATOM 1434 O O . PRO B 1 25 ? -10.023 29.5 13.367 1 96 25 PRO B O 1
ATOM 1437 N N . VAL B 1 26 ? -9.555 27.516 12.422 1 97.31 26 VAL B N 1
ATOM 1438 C CA . VAL B 1 26 ? -8.523 28.031 11.523 1 97.31 26 VAL B CA 1
ATOM 1439 C C . VAL B 1 26 ? -9.086 28.125 10.102 1 97.31 26 VAL B C 1
ATOM 1441 O O . VAL B 1 26 ? -9.469 27.125 9.508 1 97.31 26 VAL B O 1
ATOM 1444 N N . PRO B 1 27 ? -9.125 29.328 9.57 1 96.75 27 PRO B N 1
ATOM 1445 C CA . PRO B 1 27 ? -9.641 29.484 8.211 1 96.75 27 PRO B CA 1
ATOM 1446 C C . PRO B 1 27 ? -8.789 28.781 7.168 1 96.75 27 PRO B C 1
ATOM 1448 O O . PRO B 1 27 ? -7.57 28.672 7.328 1 96.75 27 PRO B O 1
ATOM 1451 N N . ARG B 1 28 ? -9.5 28.312 6.102 1 96.5 28 ARG B N 1
ATOM 1452 C CA . ARG B 1 28 ? -8.828 27.656 4.988 1 96.5 28 ARG B CA 1
ATOM 1453 C C . ARG B 1 28 ? -7.699 28.516 4.434 1 96.5 28 ARG B C 1
ATOM 1455 O O . ARG B 1 28 ? -6.637 28 4.082 1 96.5 28 ARG B O 1
ATOM 1462 N N . ARG B 1 29 ? -7.918 29.859 4.387 1 95.31 29 ARG B N 1
ATOM 1463 C CA . ARG B 1 29 ? -6.934 30.781 3.824 1 95.31 29 ARG B CA 1
ATOM 1464 C C . ARG B 1 29 ? -5.621 30.719 4.594 1 95.31 29 ARG B C 1
ATOM 1466 O O . ARG B 1 29 ? -4.543 30.844 4.008 1 95.31 29 ARG B O 1
ATOM 1473 N N . ILE B 1 30 ? -5.688 30.562 5.867 1 96.44 30 ILE B N 1
ATOM 1474 C CA . ILE B 1 30 ? -4.492 30.516 6.699 1 96.44 30 ILE B CA 1
ATOM 1475 C C . ILE B 1 30 ? -3.707 29.234 6.418 1 96.44 30 ILE B C 1
ATOM 1477 O O . ILE B 1 30 ? -2.484 29.266 6.266 1 96.44 30 ILE B O 1
ATOM 1481 N N . LEU B 1 31 ? -4.383 28.094 6.371 1 97.5 31 LEU B N 1
ATOM 1482 C CA . LEU B 1 31 ? -3.73 26.828 6.043 1 97.5 31 LEU B CA 1
ATOM 1483 C C . LEU B 1 31 ? -3.096 26.891 4.656 1 97.5 31 LEU B C 1
ATOM 1485 O O . LEU B 1 31 ? -1.969 26.422 4.465 1 97.5 31 LEU B O 1
ATOM 1489 N N . SER B 1 32 ? -3.855 27.438 3.711 1 97.81 32 SER B N 1
ATOM 1490 C CA . SER B 1 32 ? -3.344 27.609 2.357 1 97.81 32 SER B CA 1
ATOM 1491 C C . SER B 1 32 ? -2.062 28.438 2.357 1 97.81 32 SER B C 1
ATOM 1493 O O . SER B 1 32 ? -1.078 28.078 1.715 1 97.81 32 SER B O 1
ATOM 1495 N N . GLN B 1 33 ? -2.045 29.531 3.064 1 96.62 33 GLN B N 1
ATOM 1496 C CA . GLN B 1 33 ? -0.899 30.422 3.152 1 96.62 33 GLN B CA 1
ATOM 1497 C C . GLN B 1 33 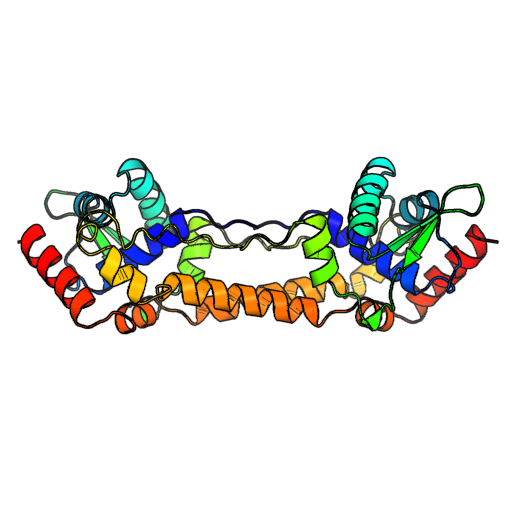? 0.278 29.75 3.848 1 96.62 33 GLN B C 1
ATOM 1499 O O . GLN B 1 33 ? 1.422 29.875 3.406 1 96.62 33 GLN B O 1
ATOM 1504 N N . MET B 1 34 ? 0.031 29.078 4.914 1 96.38 34 MET B N 1
ATOM 1505 C CA . MET B 1 34 ? 1.069 28.469 5.738 1 96.38 34 MET B CA 1
ATOM 1506 C C . MET B 1 34 ? 1.9 27.484 4.926 1 96.38 34 MET B C 1
ATOM 1508 O O . MET B 1 34 ? 3.127 27.453 5.039 1 96.38 34 MET B O 1
ATOM 1512 N N . PHE B 1 35 ? 1.198 26.719 4.066 1 97 35 PHE B N 1
ATOM 1513 C CA . PHE B 1 35 ? 1.893 25.641 3.371 1 97 35 PHE B CA 1
ATOM 1514 C C . PHE B 1 35 ? 1.889 25.875 1.866 1 97 35 PHE B C 1
ATOM 1516 O O . PHE B 1 35 ? 2.35 25.016 1.099 1 97 35 PHE B O 1
ATOM 1523 N N . ASP B 1 36 ? 1.364 27.047 1.427 1 97.38 36 ASP B N 1
ATOM 1524 C CA . ASP B 1 36 ? 1.317 27.375 0.008 1 97.38 36 ASP B CA 1
ATOM 1525 C C . ASP B 1 36 ? 0.562 26.312 -0.784 1 97.38 36 ASP B C 1
ATOM 1527 O O . ASP B 1 36 ? 1.074 25.797 -1.775 1 97.38 36 ASP B O 1
ATOM 1531 N N . ILE B 1 37 ? -0.548 25.875 -0.261 1 97.56 37 ILE B N 1
ATOM 1532 C CA . ILE B 1 37 ? -1.438 24.922 -0.915 1 97.56 37 ILE B CA 1
ATOM 1533 C C . ILE B 1 37 ? -2.562 25.672 -1.628 1 97.56 37 ILE B C 1
ATOM 1535 O O . ILE B 1 37 ? -3.203 26.547 -1.042 1 97.56 37 ILE B O 1
ATOM 1539 N N . PRO B 1 38 ? -2.844 25.328 -2.926 1 97.19 38 PRO B N 1
ATOM 1540 C CA . PRO B 1 38 ? -3.982 25.969 -3.59 1 97.19 38 PRO B CA 1
ATOM 1541 C C . PRO B 1 38 ? -5.289 25.797 -2.814 1 97.19 38 PRO B C 1
ATOM 1543 O O . PRO B 1 38 ? -5.625 24.688 -2.398 1 97.19 38 PRO B O 1
ATOM 1546 N N . GLU B 1 39 ? -6.027 26.859 -2.631 1 95.81 39 GLU B N 1
ATOM 1547 C CA . GLU B 1 39 ? -7.223 26.859 -1.795 1 95.81 39 GLU B CA 1
ATOM 1548 C C . GLU B 1 39 ? -8.273 25.891 -2.324 1 95.81 39 GLU B C 1
ATOM 1550 O O . GLU B 1 39 ? -8.969 25.234 -1.547 1 95.81 39 GLU B O 1
ATOM 1555 N N . ALA B 1 40 ? -8.406 25.844 -3.629 1 96.31 40 ALA B N 1
ATOM 1556 C CA . ALA B 1 40 ? -9.391 24.938 -4.219 1 96.31 40 ALA B CA 1
ATOM 1557 C C . ALA B 1 40 ? -9.062 23.484 -3.877 1 96.31 40 ALA B C 1
ATOM 1559 O O . ALA B 1 40 ? -9.961 22.688 -3.562 1 96.31 40 ALA B O 1
ATOM 1560 N N . PHE B 1 41 ? -7.828 23.156 -4 1 97.12 41 PHE B N 1
ATOM 1561 C CA . PHE B 1 41 ? -7.395 21.812 -3.645 1 97.12 41 PHE B CA 1
ATOM 1562 C C . PHE B 1 41 ? -7.645 21.531 -2.168 1 97.12 41 PHE B C 1
ATOM 1564 O O . PHE B 1 41 ? -8.18 20.484 -1.811 1 97.12 41 PHE B O 1
ATOM 1571 N N . LEU B 1 42 ? -7.27 22.469 -1.348 1 97.38 42 LEU B N 1
ATOM 1572 C CA . LEU B 1 42 ? -7.434 22.344 0.096 1 97.38 42 LEU B CA 1
ATOM 1573 C C . LEU B 1 42 ? -8.906 22.188 0.465 1 97.38 42 LEU B C 1
ATOM 1575 O O . LEU B 1 42 ? -9.258 21.406 1.341 1 97.38 42 LEU B O 1
ATOM 1579 N N . ALA B 1 43 ? -9.719 22.938 -0.2 1 96.94 43 ALA B N 1
ATOM 1580 C CA . ALA B 1 43 ? -11.156 22.906 0.07 1 96.94 43 ALA B CA 1
ATOM 1581 C C . ALA B 1 43 ? -11.711 21.5 -0.143 1 96.94 43 ALA B C 1
ATOM 1583 O O . ALA B 1 43 ? -12.477 21 0.686 1 96.94 43 ALA B O 1
ATOM 1584 N N . LYS B 1 44 ? -11.367 20.906 -1.196 1 97.75 44 LYS B N 1
ATOM 1585 C CA . LYS B 1 44 ? -11.844 19.562 -1.512 1 97.75 44 LYS B CA 1
ATOM 1586 C C . LYS B 1 44 ? -11.375 18.547 -0.467 1 97.75 44 LYS B C 1
ATOM 1588 O O . LYS B 1 44 ? -12.156 17.703 -0.021 1 97.75 44 LYS B O 1
ATOM 1593 N N . GLN B 1 45 ? -10.117 18.594 -0.123 1 98.19 45 GLN B N 1
ATOM 1594 C CA . GLN B 1 45 ? -9.578 17.672 0.856 1 98.19 45 GLN B CA 1
ATOM 1595 C C . GLN B 1 45 ? -10.227 17.859 2.223 1 98.19 45 GLN B C 1
ATOM 1597 O O . GLN B 1 45 ? -10.555 16.891 2.904 1 98.19 45 GLN B O 1
ATOM 1602 N N . LEU B 1 46 ? -10.398 19.125 2.586 1 98.06 46 LEU B N 1
ATOM 1603 C CA . LEU B 1 46 ? -11 19.438 3.877 1 98.06 46 LEU B CA 1
ATOM 1604 C C . LEU B 1 46 ? -12.453 18.984 3.918 1 98.06 46 LEU B C 1
ATOM 1606 O O . LEU B 1 46 ? -12.953 18.578 4.969 1 98.06 46 LEU B O 1
ATOM 1610 N N . GLN B 1 47 ? -13.117 19.109 2.826 1 97.75 47 GLN B N 1
ATOM 1611 C CA . GLN B 1 47 ? -14.484 18.625 2.742 1 97.75 47 GLN B CA 1
ATOM 1612 C C . GLN B 1 47 ? -14.539 17.109 3.004 1 97.75 47 GLN B C 1
ATOM 1614 O O . GLN B 1 47 ? -15.438 16.641 3.697 1 97.75 47 GLN B O 1
ATOM 1619 N N . MET B 1 48 ? -13.625 16.391 2.453 1 98.31 48 MET B N 1
ATOM 1620 C CA . MET B 1 48 ? -13.555 14.953 2.658 1 98.31 48 MET B CA 1
ATOM 1621 C C . MET B 1 48 ? -13.297 14.625 4.125 1 98.31 48 MET B C 1
ATOM 1623 O O . MET B 1 48 ? -13.891 13.688 4.668 1 98.31 48 MET B O 1
ATOM 1627 N N . LEU B 1 49 ? -12.469 15.367 4.758 1 98.56 49 LEU B N 1
ATOM 1628 C CA . LEU B 1 49 ? -12.18 15.156 6.172 1 98.56 49 LEU B CA 1
ATOM 1629 C C . LEU B 1 49 ? -13.406 15.438 7.027 1 98.56 49 LEU B C 1
ATOM 1631 O O . LEU B 1 49 ? -13.641 14.758 8.031 1 98.56 49 LEU B O 1
ATOM 1635 N N . SER B 1 50 ? -14.094 16.547 6.664 1 98.31 50 SER B N 1
ATOM 1636 C CA . SER B 1 50 ? -15.312 16.891 7.383 1 98.31 50 SER B CA 1
ATOM 1637 C C . SER B 1 50 ? -16.359 15.781 7.277 1 98.31 50 SER B C 1
ATOM 1639 O O . SER B 1 50 ? -16.969 15.398 8.273 1 98.31 50 SER B O 1
ATOM 1641 N N . LYS B 1 51 ? -16.516 15.266 6.113 1 98.06 51 LYS B N 1
ATOM 1642 C CA . LYS B 1 51 ? -17.438 14.172 5.891 1 98.06 51 LYS B CA 1
ATOM 1643 C C . LYS B 1 51 ? -17.047 12.938 6.707 1 98.06 51 LYS B C 1
ATOM 1645 O O . LYS B 1 51 ? -17.922 12.203 7.18 1 98.06 51 LYS B O 1
ATOM 1650 N N . ALA B 1 52 ? -15.766 12.766 6.867 1 98.19 52 ALA B N 1
ATOM 1651 C CA . ALA B 1 52 ? -15.242 11.633 7.633 1 98.19 52 ALA B CA 1
ATOM 1652 C C . ALA B 1 52 ? -15.266 11.922 9.133 1 98.19 52 ALA B C 1
ATOM 1654 O O . ALA B 1 52 ? -14.789 11.117 9.93 1 98.19 52 ALA B O 1
ATOM 1655 N N . GLU B 1 53 ? -15.664 13.094 9.508 1 98.19 53 GLU B N 1
ATOM 1656 C CA . GLU B 1 53 ? -15.828 13.516 10.898 1 98.19 53 GLU B CA 1
ATOM 1657 C C . GLU B 1 53 ? -14.484 13.602 11.609 1 98.19 53 GLU B C 1
ATOM 1659 O O . GLU B 1 53 ? -14.383 13.258 12.789 1 98.19 53 GLU B O 1
ATOM 1664 N N . ILE B 1 54 ? -13.531 13.953 10.875 1 98.38 54 ILE B N 1
ATOM 1665 C CA . ILE B 1 54 ? -12.203 14.172 11.43 1 98.38 54 ILE B CA 1
ATOM 1666 C C . ILE B 1 54 ? -12.047 15.625 11.867 1 98.38 54 ILE B C 1
ATOM 1668 O O . ILE B 1 54 ? -11.383 15.914 12.867 1 98.38 54 ILE B O 1
ATOM 1672 N N . ILE B 1 55 ? -12.734 16.516 11.117 1 98.31 55 ILE B N 1
ATOM 1673 C CA . ILE B 1 55 ? -12.727 17.938 11.453 1 98.31 55 ILE B CA 1
ATOM 1674 C C . ILE B 1 55 ? -14.148 18.484 11.43 1 98.31 55 ILE B C 1
ATOM 1676 O O . ILE B 1 55 ? -15.055 17.859 10.867 1 98.31 55 ILE B O 1
ATOM 1680 N N . ASN B 1 56 ? -14.289 19.609 12.055 1 97.31 56 ASN B N 1
ATOM 1681 C CA . ASN B 1 56 ? -15.508 20.406 11.984 1 97.31 56 ASN B CA 1
ATOM 1682 C C . ASN B 1 56 ? -15.305 21.656 11.141 1 97.31 56 ASN B C 1
ATOM 1684 O O . ASN B 1 56 ? -14.25 22.312 11.227 1 97.31 56 ASN B O 1
ATOM 1688 N N . ALA B 1 57 ? -16.297 21.906 10.398 1 96.06 57 ALA B N 1
ATOM 1689 C CA . ALA B 1 57 ? -16.281 23.125 9.594 1 96.06 57 ALA B CA 1
ATOM 1690 C C . ALA B 1 57 ? -17.328 24.125 10.086 1 96.06 57 ALA B C 1
ATOM 1692 O O . ALA B 1 57 ? -18.453 23.734 10.43 1 96.06 57 ALA B O 1
ATOM 1693 N N . SER B 1 58 ? -16.922 25.328 10.18 1 94.06 58 SER B N 1
ATOM 1694 C CA . SER B 1 58 ? -17.844 26.422 10.5 1 94.06 58 SER B CA 1
ATOM 1695 C C . SER B 1 58 ? -17.75 27.531 9.469 1 94.06 58 SER B C 1
ATOM 1697 O O . SER B 1 58 ? -16.672 27.797 8.93 1 94.06 58 SER B O 1
ATOM 1699 N N . THR B 1 59 ? -18.922 28.125 9.18 1 89.5 59 THR B N 1
ATOM 1700 C CA . THR B 1 59 ? -18.984 29.156 8.164 1 89.5 59 THR B CA 1
ATOM 1701 C C . THR B 1 59 ? -19.078 30.547 8.805 1 89.5 59 THR B C 1
ATOM 1703 O O . THR B 1 59 ? -19.359 30.656 10 1 89.5 59 THR B O 1
ATOM 1706 N N . GLY B 1 60 ? -18.797 31.625 8.047 1 86.69 60 GLY B N 1
ATOM 1707 C CA . GLY B 1 60 ? -18.875 33 8.523 1 86.69 60 GLY B CA 1
ATOM 1708 C C . GLY B 1 60 ? -17.516 33.656 8.695 1 86.69 60 GLY B C 1
ATOM 1709 O O . GLY B 1 60 ? -16.484 33.031 8.461 1 86.69 60 GLY B O 1
ATOM 1710 N N . PRO B 1 61 ? -17.406 34.906 9.18 1 84.06 61 PRO B N 1
ATOM 1711 C CA . PRO B 1 61 ? -16.156 35.625 9.32 1 84.06 61 PRO B CA 1
ATOM 1712 C C . PRO B 1 61 ? -15.203 35 10.336 1 84.06 61 PRO B C 1
ATOM 1714 O O . PRO B 1 61 ? -13.984 35.125 10.188 1 84.06 61 PRO B O 1
ATOM 1717 N N . SER B 1 62 ? -15.742 34.375 11.344 1 85.75 62 SER B N 1
ATOM 1718 C CA . SER B 1 62 ? -14.922 33.719 12.352 1 85.75 62 SER B CA 1
ATOM 1719 C C . SER B 1 62 ? -14.883 32.188 12.125 1 85.75 62 SER B C 1
ATOM 1721 O O . SER B 1 62 ? -14.547 31.438 13.031 1 85.75 62 SER B O 1
ATOM 1723 N N . GLY B 1 63 ? -15.273 31.891 10.898 1 93.12 63 GLY B N 1
ATOM 1724 C CA . GLY B 1 63 ? -15.352 30.469 10.609 1 93.12 63 GLY B CA 1
ATOM 1725 C C . GLY B 1 63 ? -14.008 29.859 10.258 1 93.12 63 GLY B C 1
ATOM 1726 O O . GLY B 1 63 ? -12.977 30.516 10.352 1 93.12 63 GLY B O 1
ATOM 1727 N N . GLY B 1 64 ? -14.055 28.453 10.047 1 96.75 64 GLY B N 1
ATOM 1728 C CA . GLY B 1 64 ? -12.867 27.672 9.773 1 96.75 64 GLY B CA 1
ATOM 1729 C C . GLY B 1 64 ? -13 26.219 10.219 1 96.75 64 GLY B C 1
ATOM 1730 O O . GLY B 1 64 ? -14.094 25.656 10.203 1 96.75 64 GLY B O 1
ATOM 1731 N N . PHE B 1 65 ? -11.844 25.688 10.453 1 97.62 65 PHE B N 1
ATOM 1732 C CA . PHE B 1 65 ? -11.82 24.266 10.742 1 97.62 65 PHE B CA 1
ATOM 1733 C C . PHE B 1 65 ? -11.211 23.984 12.109 1 97.62 65 PHE B C 1
ATOM 1735 O O . PHE B 1 65 ? -10.273 24.672 12.531 1 97.62 65 PHE B O 1
ATOM 1742 N N . THR B 1 66 ? -11.773 23.078 12.82 1 97.38 66 THR B N 1
ATOM 1743 C CA . THR B 1 66 ? -11.25 22.531 14.07 1 97.38 66 THR B CA 1
ATOM 1744 C C . THR B 1 66 ? -11.234 21.016 14.039 1 97.38 66 THR B C 1
ATOM 1746 O O . THR B 1 66 ? -11.938 20.391 13.227 1 97.38 66 THR B O 1
ATOM 1749 N N . LEU B 1 67 ? -10.383 20.406 14.891 1 97.69 67 LEU B N 1
ATOM 1750 C CA . LEU B 1 67 ? -10.469 18.953 15.023 1 97.69 67 LEU B CA 1
ATOM 1751 C C . LEU B 1 67 ? -11.828 18.531 15.578 1 97.69 67 LEU B C 1
ATOM 1753 O O . LEU B 1 67 ? -12.359 19.203 16.484 1 97.69 67 LEU B O 1
ATOM 1757 N N . ALA B 1 68 ? -12.391 17.453 15.055 1 96.81 68 ALA B N 1
ATOM 1758 C CA . ALA B 1 68 ? -13.688 16.984 15.523 1 96.81 68 ALA B CA 1
ATOM 1759 C C . ALA B 1 68 ? -13.531 16.062 16.734 1 96.81 68 ALA B C 1
ATOM 1761 O O . ALA B 1 68 ? -14.508 15.773 17.422 1 96.81 68 ALA B O 1
ATOM 1762 N N . GLN B 1 69 ? -12.375 15.5 16.922 1 95.31 69 GLN B N 1
ATOM 1763 C CA . GLN B 1 69 ? -12.016 14.641 18.047 1 95.31 69 GLN B CA 1
ATOM 1764 C C . GLN B 1 69 ? -10.617 14.961 18.562 1 95.31 69 GLN B C 1
ATOM 1766 O O . GLN B 1 69 ? -9.898 15.773 17.969 1 95.31 69 GLN B O 1
ATOM 1771 N N . ASN B 1 70 ? -10.305 14.359 19.719 1 96.81 70 ASN B N 1
ATOM 1772 C CA . ASN B 1 70 ? -8.961 14.555 20.266 1 96.81 70 ASN B CA 1
ATOM 1773 C C . ASN B 1 70 ? -7.883 14.102 19.281 1 96.81 70 ASN B C 1
ATOM 1775 O O . ASN B 1 70 ? -8.031 13.07 18.625 1 96.81 70 ASN B O 1
ATOM 1779 N N . ALA B 1 71 ? -6.793 14.852 19.219 1 97.94 71 ALA B N 1
ATOM 1780 C CA . ALA B 1 71 ? -5.684 14.555 18.328 1 97.94 71 ALA B CA 1
ATOM 1781 C C . ALA B 1 71 ? -5.141 13.148 18.562 1 97.94 71 ALA B C 1
ATOM 1783 O O . ALA B 1 71 ? -4.586 12.531 17.656 1 97.94 71 ALA B O 1
ATOM 1784 N N . LEU B 1 72 ? -5.305 12.586 19.797 1 97.94 72 LEU B N 1
ATOM 1785 C CA . LEU B 1 72 ? -4.832 11.258 20.156 1 97.94 72 LEU B CA 1
ATOM 1786 C C . LEU B 1 72 ? -5.637 10.18 19.438 1 97.94 72 LEU B C 1
ATOM 1788 O O . LEU B 1 72 ? -5.176 9.047 19.297 1 97.94 72 LEU B O 1
ATOM 1792 N N . GLU B 1 73 ? -6.801 10.562 19.016 1 98.12 73 GLU B N 1
ATOM 1793 C CA . GLU B 1 73 ? -7.727 9.586 18.453 1 98.12 73 GLU B CA 1
ATOM 1794 C C . GLU B 1 73 ? -7.703 9.633 16.922 1 98.12 73 GLU B C 1
ATOM 1796 O O . GLU B 1 73 ? -8.383 8.844 16.266 1 98.12 73 GLU B O 1
ATOM 1801 N N . ILE B 1 74 ? -7.047 10.578 16.312 1 98.69 74 ILE B N 1
ATOM 1802 C CA . ILE B 1 74 ? -6.926 10.711 14.859 1 98.69 74 ILE B CA 1
ATOM 1803 C C . ILE B 1 74 ? -5.566 10.188 14.406 1 98.69 74 ILE B C 1
ATOM 1805 O O . ILE B 1 74 ? -4.527 10.742 14.781 1 98.69 74 ILE B O 1
ATOM 1809 N N . SER B 1 75 ? -5.535 9.172 13.602 1 98.88 75 SER B N 1
ATOM 1810 C CA . SER B 1 75 ? -4.289 8.586 13.117 1 98.88 75 SER B CA 1
ATOM 1811 C C . SER B 1 75 ? -4.062 8.891 11.641 1 98.88 75 SER B C 1
ATOM 1813 O O . SER B 1 75 ? -4.969 9.367 10.953 1 98.88 75 SER B O 1
ATOM 1815 N N . LEU B 1 76 ? -2.859 8.641 11.195 1 98.81 76 LEU B N 1
ATOM 1816 C CA . LEU B 1 76 ? -2.576 8.758 9.766 1 98.81 76 LEU B CA 1
ATOM 1817 C C . LEU B 1 76 ? -3.428 7.793 8.953 1 98.81 76 LEU B C 1
ATOM 1819 O O . LEU B 1 76 ? -3.762 8.07 7.801 1 98.81 76 LEU B O 1
ATOM 1823 N N . LEU B 1 77 ? -3.795 6.629 9.586 1 98.75 77 LEU B N 1
ATOM 1824 C CA . LEU B 1 77 ? -4.688 5.711 8.891 1 98.75 77 LEU B CA 1
ATOM 1825 C C . LEU B 1 77 ? -6.035 6.371 8.609 1 98.75 77 LEU B C 1
ATOM 1827 O O . LEU B 1 77 ? -6.586 6.223 7.516 1 98.75 77 LEU B O 1
ATOM 1831 N N . ASP B 1 78 ? -6.535 7.137 9.625 1 98.69 78 ASP B N 1
ATOM 1832 C CA . ASP B 1 78 ? -7.793 7.852 9.438 1 98.69 78 ASP B CA 1
ATOM 1833 C C . ASP B 1 78 ? -7.699 8.828 8.266 1 98.69 78 ASP B C 1
ATOM 1835 O O . ASP B 1 78 ? -8.641 8.953 7.477 1 98.69 78 ASP B O 1
ATOM 1839 N N . VAL B 1 79 ? -6.586 9.484 8.164 1 98.62 79 VAL B N 1
ATOM 1840 C CA . VAL B 1 79 ? -6.367 10.453 7.094 1 98.62 79 VAL B CA 1
ATOM 1841 C C . VAL B 1 79 ? -6.363 9.734 5.742 1 98.62 79 VAL B C 1
ATOM 1843 O O . VAL B 1 79 ? -7.07 10.148 4.816 1 98.62 79 VAL B O 1
ATOM 1846 N N . VAL B 1 80 ? -5.598 8.688 5.656 1 98.12 80 VAL B N 1
ATOM 1847 C CA . VAL B 1 80 ? -5.484 7.934 4.414 1 98.12 80 VAL B CA 1
ATOM 1848 C C . VAL B 1 80 ? -6.855 7.402 4 1 98.12 80 VAL B C 1
ATOM 1850 O O . VAL B 1 80 ? -7.246 7.516 2.836 1 98.12 80 VAL B O 1
ATOM 1853 N N . GLU B 1 81 ? -7.609 6.836 4.945 1 97.81 81 GLU B N 1
ATOM 1854 C CA . GLU B 1 81 ? -8.914 6.258 4.625 1 97.81 81 GLU B CA 1
ATOM 1855 C C . GLU B 1 81 ? -9.906 7.332 4.203 1 97.81 81 GLU B C 1
ATOM 1857 O O . GLU B 1 81 ? -10.742 7.105 3.322 1 97.81 81 GLU B O 1
ATOM 1862 N N . ALA B 1 82 ? -9.797 8.469 4.793 1 98.06 82 ALA B N 1
ATOM 1863 C CA . ALA B 1 82 ? -10.695 9.57 4.441 1 98.06 82 ALA B CA 1
ATOM 1864 C C . ALA B 1 82 ? -10.422 10.07 3.023 1 98.06 82 ALA B C 1
ATOM 1866 O O . ALA B 1 82 ? -11.352 10.438 2.301 1 98.06 82 ALA B O 1
ATOM 1867 N N . LEU B 1 83 ? -9.211 10.094 2.605 1 97.38 83 LEU B N 1
ATOM 1868 C CA . LEU B 1 83 ? -8.844 10.734 1.345 1 97.38 83 LEU B CA 1
ATOM 1869 C C . LEU B 1 83 ? -8.75 9.703 0.223 1 97.38 83 LEU B C 1
ATOM 1871 O O . LEU B 1 83 ? -9.031 10.016 -0.937 1 97.38 83 LEU B O 1
ATOM 1875 N N . GLU B 1 84 ? -8.281 8.453 0.6 1 95.75 84 GLU B N 1
ATOM 1876 C CA . GLU B 1 84 ? -8 7.445 -0.416 1 95.75 84 GLU B CA 1
ATOM 1877 C C . GLU B 1 84 ? -9.094 6.383 -0.452 1 95.75 84 GLU B C 1
ATOM 1879 O O . GLU B 1 84 ? -9.188 5.617 -1.414 1 95.75 84 GLU B O 1
ATOM 1884 N N . GLY B 1 85 ? -9.898 6.297 0.604 1 94 85 GLY B N 1
ATOM 1885 C CA . GLY B 1 85 ? -10.867 5.223 0.732 1 94 85 GLY B CA 1
ATOM 1886 C C . GLY B 1 85 ? -10.328 4.016 1.474 1 94 85 GLY B C 1
ATOM 1887 O O . GLY B 1 85 ? -9.172 4.012 1.906 1 94 85 GLY B O 1
ATOM 1888 N N . ARG B 1 86 ? -11.195 2.93 1.636 1 93.56 86 ARG B N 1
ATOM 1889 C CA . ARG B 1 86 ? -10.867 1.769 2.459 1 93.56 86 ARG B CA 1
ATOM 1890 C C . ARG B 1 86 ? -10.734 0.512 1.607 1 93.56 86 ARG B C 1
ATOM 1892 O O . ARG B 1 86 ? -10.594 -0.592 2.139 1 93.56 86 ARG B O 1
ATOM 1899 N N . ARG B 1 87 ? -10.633 0.605 0.341 1 92.31 87 ARG B N 1
ATOM 1900 C CA . ARG B 1 87 ? -10.531 -0.572 -0.515 1 92.31 87 ARG B CA 1
ATOM 1901 C C . ARG B 1 87 ? -9.219 -1.312 -0.278 1 92.31 87 ARG B C 1
ATOM 1903 O O . ARG B 1 87 ? -8.18 -0.688 -0.064 1 92.31 87 ARG B O 1
ATOM 1910 N N . PRO B 1 88 ? -9.289 -2.582 -0.338 1 94.25 88 PRO B N 1
ATOM 1911 C CA . PRO B 1 88 ? -8.055 -3.35 -0.151 1 94.25 88 PRO B CA 1
ATOM 1912 C C . PRO B 1 88 ? -7.039 -3.109 -1.263 1 94.25 88 PRO B C 1
ATOM 1914 O O . PRO B 1 88 ? -7.418 -2.785 -2.391 1 94.25 88 PRO B O 1
ATOM 1917 N N . PHE B 1 89 ? -5.773 -3.256 -0.894 1 94.31 89 PHE B N 1
ATOM 1918 C CA . PHE B 1 89 ? -4.695 -3.117 -1.868 1 94.31 89 PHE B CA 1
ATOM 1919 C C . PHE B 1 89 ? -4.754 -4.238 -2.9 1 94.31 89 PHE B C 1
ATOM 1921 O O . PHE B 1 89 ? -4.328 -4.055 -4.043 1 94.31 89 PHE B O 1
ATOM 1928 N N . PHE B 1 90 ? -5.176 -5.352 -2.428 1 96.38 90 PHE B N 1
ATOM 1929 C CA . PHE B 1 90 ? -5.168 -6.566 -3.23 1 96.38 90 PHE B CA 1
ATOM 1930 C C . PHE B 1 90 ? -6.559 -7.184 -3.295 1 96.38 90 PHE B C 1
ATOM 1932 O O . PHE B 1 90 ? -7.219 -7.352 -2.266 1 96.38 90 PHE B O 1
ATOM 1939 N N . ASN B 1 91 ? -6.977 -7.508 -4.535 1 93.81 91 ASN B N 1
ATOM 1940 C CA . ASN B 1 91 ? -8.227 -8.219 -4.77 1 93.81 91 ASN B CA 1
ATOM 1941 C C . ASN B 1 91 ? -7.992 -9.562 -5.453 1 93.81 91 ASN B C 1
ATOM 1943 O O . ASN B 1 91 ? -7.504 -9.609 -6.582 1 93.81 91 ASN B O 1
ATOM 1947 N N . CYS B 1 92 ? -8.352 -10.5 -4.758 1 95.31 92 CYS B N 1
ATOM 1948 C CA . CYS B 1 92 ? -8.211 -11.852 -5.309 1 95.31 92 CYS B CA 1
ATOM 1949 C C . CYS B 1 92 ? -9.383 -12.188 -6.219 1 95.31 92 CYS B C 1
ATOM 1951 O O . CYS B 1 92 ? -10.547 -12.094 -5.812 1 95.31 92 CYS B O 1
ATOM 1953 N N . SER B 1 93 ? -9.109 -12.617 -7.34 1 94.5 93 SER B N 1
ATOM 1954 C CA . SER B 1 93 ? -10.164 -12.992 -8.273 1 94.5 93 SER B CA 1
ATOM 1955 C C . SER B 1 93 ? -10.438 -14.492 -8.234 1 94.5 93 SER B C 1
ATOM 1957 O O . SER B 1 93 ? -11.25 -15 -9.016 1 94.5 93 SER B O 1
ATOM 1959 N N . GLU B 1 94 ? -9.758 -15.18 -7.312 1 94.62 94 GLU B N 1
ATOM 1960 C CA . GLU B 1 94 ? -9.898 -16.625 -7.148 1 94.62 94 GLU B CA 1
ATOM 1961 C C . GLU B 1 94 ? -9.586 -17.359 -8.445 1 94.62 94 GLU B C 1
ATOM 1963 O O . GLU B 1 94 ? -10.336 -18.25 -8.859 1 94.62 94 GLU B O 1
ATOM 1968 N N . ILE B 1 95 ? -8.578 -16.969 -9.047 1 95 95 ILE B N 1
ATOM 1969 C CA . ILE B 1 95 ? -8.203 -17.609 -10.305 1 95 95 ILE B CA 1
ATOM 1970 C C . ILE B 1 95 ? -7.906 -19.078 -10.078 1 95 95 ILE B C 1
ATOM 1972 O O . ILE B 1 95 ? -7.879 -19.875 -11.031 1 95 95 ILE B O 1
ATOM 1976 N N . ARG B 1 96 ? -7.723 -19.422 -8.812 1 93.38 96 ARG B N 1
ATOM 1977 C CA . ARG B 1 96 ? -7.465 -20.812 -8.453 1 93.38 96 ARG B CA 1
ATOM 1978 C C . ARG B 1 96 ? -8.688 -21.688 -8.719 1 93.38 96 ARG B C 1
ATOM 1980 O O . ARG B 1 96 ? -8.625 -22.906 -8.586 1 93.38 96 ARG B O 1
ATOM 1987 N N . CYS B 1 97 ? -9.75 -21 -9.047 1 94.94 97 CYS B N 1
ATOM 1988 C CA . CYS B 1 97 ? -10.992 -21.719 -9.297 1 94.94 97 CYS B CA 1
ATOM 1989 C C . CYS B 1 97 ? -11.32 -21.75 -10.789 1 94.94 97 CYS B C 1
ATOM 1991 O O . CYS B 1 97 ? -12.422 -22.141 -11.18 1 94.94 97 CYS B O 1
ATOM 1993 N N . LYS B 1 98 ? -10.43 -21.375 -11.609 1 95.38 98 LYS B N 1
ATOM 1994 C CA . LYS B 1 98 ? -10.664 -21.297 -13.047 1 95.38 98 LYS B CA 1
ATOM 1995 C C . LYS B 1 98 ? -9.891 -22.391 -13.789 1 95.38 98 LYS B C 1
ATOM 1997 O O . LYS B 1 98 ? -9.234 -23.219 -13.172 1 95.38 98 LYS B O 1
ATOM 2002 N N . GLY B 1 99 ? -10.062 -22.453 -15.102 1 95.25 99 GLY B N 1
ATOM 2003 C CA . GLY B 1 99 ? -9.328 -23.406 -15.922 1 95.25 99 GLY B CA 1
ATOM 2004 C C . GLY B 1 99 ? -9.578 -24.844 -15.531 1 95.25 99 GLY B C 1
ATOM 2005 O O . GLY B 1 99 ? -10.734 -25.281 -15.461 1 95.25 99 GLY B O 1
ATOM 2006 N N . ILE B 1 100 ? -8.516 -25.516 -15.172 1 92.12 100 ILE B N 1
ATOM 2007 C CA . ILE B 1 100 ? -8.602 -26.953 -14.922 1 92.12 100 ILE B CA 1
ATOM 2008 C C . ILE B 1 100 ? -9.188 -27.188 -13.531 1 92.12 100 ILE B C 1
ATOM 2010 O O . ILE B 1 100 ? -9.547 -28.328 -13.195 1 92.12 100 ILE B O 1
ATOM 2014 N N . PHE B 1 101 ? -9.328 -26.125 -12.758 1 91.81 101 PHE B N 1
ATOM 2015 C CA . PHE B 1 101 ? -9.844 -26.25 -11.398 1 91.81 101 PHE B CA 1
ATOM 2016 C C . PHE B 1 101 ? -11.312 -25.844 -11.336 1 91.81 101 PHE B C 1
ATOM 2018 O O . PHE B 1 101 ? -11.922 -25.875 -10.266 1 91.81 101 PHE B O 1
ATOM 2025 N N . SER B 1 102 ? -11.898 -25.484 -12.398 1 93.38 102 SER B N 1
ATOM 2026 C CA . SER B 1 102 ? -13.25 -24.922 -12.43 1 93.38 102 SER B CA 1
ATOM 2027 C C . SER B 1 102 ? -14.258 -25.891 -11.812 1 93.38 102 SER B C 1
ATOM 2029 O O . SER B 1 102 ? -15.188 -25.453 -11.125 1 93.38 102 SER B O 1
ATOM 2031 N N . ASN B 1 103 ? -14.062 -27.219 -12.039 1 92.88 103 ASN B N 1
ATOM 2032 C CA . ASN B 1 103 ? -15.008 -28.203 -11.539 1 92.88 103 ASN B CA 1
ATOM 2033 C C . ASN B 1 103 ? -14.875 -28.406 -10.031 1 92.88 103 ASN B C 1
ATOM 2035 O O . ASN B 1 103 ? -15.75 -29 -9.398 1 92.88 103 ASN B O 1
ATOM 2039 N N . PHE B 1 104 ? -13.867 -27.844 -9.453 1 92 104 PHE B N 1
ATOM 2040 C CA . PHE B 1 104 ? -13.625 -27.984 -8.023 1 92 104 PHE B CA 1
ATOM 2041 C C . PHE B 1 104 ? -13.828 -26.656 -7.301 1 92 104 PHE B C 1
ATOM 2043 O O . PHE B 1 104 ? -13.438 -26.5 -6.145 1 92 104 PHE B O 1
ATOM 2050 N N . SER B 1 105 ? -14.398 -25.734 -7.984 1 93.56 105 SER B N 1
ATOM 2051 C CA . SER B 1 105 ? -14.5 -24.359 -7.5 1 93.56 105 SER B CA 1
ATOM 2052 C C . SER B 1 105 ? -15.164 -24.297 -6.129 1 93.56 105 SER B C 1
ATOM 2054 O O . SER B 1 105 ? -14.672 -23.625 -5.223 1 93.56 105 SER B O 1
ATOM 2056 N N . GLU B 1 106 ? -16.266 -25.016 -5.941 1 94 106 GLU B N 1
ATOM 2057 C CA . GLU B 1 106 ? -17 -24.984 -4.672 1 94 106 GLU B CA 1
ATOM 2058 C C . GLU B 1 106 ? -16.141 -25.547 -3.537 1 94 106 GLU B C 1
ATOM 2060 O O . GLU B 1 106 ? -16.109 -24.984 -2.441 1 94 106 GLU B O 1
ATOM 2065 N N . GLU B 1 107 ? -15.5 -26.594 -3.799 1 92.56 107 GLU B N 1
ATOM 2066 C CA . GLU B 1 107 ? -14.633 -27.219 -2.801 1 92.56 107 GLU B CA 1
ATOM 2067 C C . GLU B 1 107 ? -13.469 -26.297 -2.436 1 92.56 107 GLU B C 1
ATOM 2069 O O . GLU B 1 107 ? -13.109 -26.188 -1.264 1 92.56 107 GLU B O 1
ATOM 2074 N N . ILE B 1 108 ? -12.93 -25.703 -3.389 1 92.06 108 ILE B N 1
ATOM 2075 C CA . ILE B 1 108 ? -11.789 -24.812 -3.186 1 92.06 108 ILE B CA 1
ATOM 2076 C C . ILE B 1 108 ? -12.219 -23.609 -2.346 1 92.06 108 ILE B C 1
ATOM 2078 O O . ILE B 1 108 ? -11.547 -23.25 -1.378 1 92.06 108 ILE B O 1
ATOM 2082 N N . LYS B 1 109 ? -13.336 -23.031 -2.699 1 92.88 109 LYS B N 1
ATOM 2083 C CA . LYS B 1 109 ? -13.836 -21.859 -1.997 1 92.88 109 LYS B CA 1
ATOM 2084 C C . LYS B 1 109 ? -14.125 -22.172 -0.532 1 92.88 109 LYS B C 1
ATOM 2086 O O . LYS B 1 109 ? -13.953 -21.312 0.338 1 92.88 109 LYS B O 1
ATOM 2091 N N . LYS B 1 110 ? -14.484 -23.359 -0.298 1 93.31 110 LYS B N 1
ATOM 2092 C CA . LYS B 1 110 ? -14.781 -23.781 1.069 1 93.31 110 LYS B CA 1
ATOM 2093 C C . LYS B 1 110 ? -13.531 -23.766 1.937 1 93.31 110 LYS B C 1
ATOM 2095 O O . LYS B 1 110 ? -13.617 -23.656 3.162 1 93.31 110 LYS B O 1
ATOM 2100 N N . GLN B 1 111 ? -12.398 -23.859 1.335 1 92.06 111 GLN B N 1
ATOM 2101 C CA . GLN B 1 111 ? -11.133 -23.844 2.061 1 92.06 111 GLN B CA 1
ATOM 2102 C C . GLN B 1 111 ? -10.789 -22.438 2.545 1 92.06 111 GLN B C 1
ATOM 2104 O O . GLN B 1 111 ? -9.906 -22.281 3.385 1 92.06 111 GLN B O 1
ATOM 2109 N N . GLY B 1 112 ? -11.5 -21.422 2.068 1 94.12 112 GLY B N 1
ATOM 2110 C CA . GLY B 1 112 ? -11.211 -20.047 2.439 1 94.12 112 GLY B CA 1
ATOM 2111 C C . GLY B 1 112 ? -10.188 -19.391 1.537 1 94.12 112 GLY B C 1
ATOM 2112 O O . GLY B 1 112 ? -9.961 -19.828 0.411 1 94.12 112 GLY B O 1
ATOM 2113 N N . ASN B 1 113 ? -9.602 -18.328 1.98 1 95.25 113 ASN B N 1
ATOM 2114 C CA . ASN B 1 113 ? -8.641 -17.562 1.187 1 95.25 113 ASN B CA 1
ATOM 2115 C C . ASN B 1 113 ? -7.391 -18.391 0.884 1 95.25 113 ASN B C 1
ATOM 2117 O O . ASN B 1 113 ? -6.887 -19.109 1.754 1 95.25 113 ASN B O 1
ATOM 2121 N N . CYS B 1 114 ? -6.934 -18.375 -0.299 1 95.75 114 CYS B N 1
ATOM 2122 C CA . CYS B 1 114 ? -5.672 -19.031 -0.618 1 95.75 114 CYS B CA 1
ATOM 2123 C C . CYS B 1 114 ? -4.508 -18.375 0.11 1 95.75 114 CYS B C 1
ATOM 2125 O O . CYS B 1 114 ? -4.66 -17.281 0.672 1 95.75 114 CYS B O 1
ATOM 2127 N N . ALA B 1 115 ? -3.396 -18.969 0.067 1 97.06 115 ALA B N 1
ATOM 2128 C CA . ALA B 1 115 ? -2.223 -18.5 0.803 1 97.06 115 ALA B CA 1
ATOM 2129 C C . ALA B 1 115 ? -1.734 -17.156 0.268 1 97.06 115 ALA B C 1
ATOM 2131 O O . ALA B 1 115 ? -1.222 -16.328 1.025 1 97.06 115 ALA B O 1
ATOM 2132 N N . ILE B 1 116 ? -1.87 -16.938 -1.058 1 98.19 116 ILE B N 1
ATOM 2133 C CA . ILE B 1 116 ? -1.479 -15.664 -1.65 1 98.19 116 ILE B CA 1
ATOM 2134 C C . ILE B 1 116 ? -2.346 -14.547 -1.081 1 98.19 116 ILE B C 1
ATOM 2136 O O . ILE B 1 116 ? -1.829 -13.531 -0.603 1 98.19 116 ILE B O 1
ATOM 2140 N N . HIS B 1 117 ? -3.65 -14.797 -1.128 1 98 117 HIS B N 1
ATOM 2141 C CA . HIS B 1 117 ? -4.598 -13.828 -0.588 1 98 117 HIS B CA 1
ATOM 2142 C C . HIS B 1 117 ? -4.324 -13.555 0.886 1 98 117 HIS B C 1
ATOM 2144 O O . HIS B 1 117 ? -4.316 -12.398 1.315 1 98 117 HIS B O 1
ATOM 2150 N N . LYS B 1 118 ? -4.121 -14.578 1.647 1 98.19 118 LYS B N 1
ATOM 2151 C CA . LYS B 1 118 ? -3.854 -14.43 3.074 1 98.19 118 LYS B CA 1
ATOM 2152 C C . LYS B 1 118 ? -2.592 -13.609 3.316 1 98.19 118 LYS B C 1
ATOM 2154 O O . LYS B 1 118 ? -2.557 -12.758 4.211 1 98.19 118 LYS B O 1
ATOM 2159 N N . SER B 1 119 ? -1.58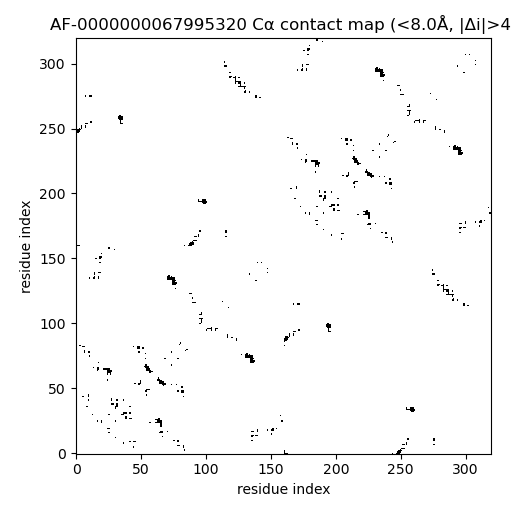8 -13.867 2.555 1 98.69 119 SER B N 1
ATOM 2160 C CA . SER B 1 119 ? -0.335 -13.133 2.695 1 98.69 119 SER B CA 1
ATOM 2161 C C . SER B 1 119 ? -0.523 -11.656 2.375 1 98.69 119 SER B C 1
ATOM 2163 O O . SER B 1 119 ? 0.028 -10.789 3.061 1 98.69 119 SER B O 1
ATOM 2165 N N . MET B 1 120 ? -1.3 -11.406 1.348 1 98.44 120 MET B N 1
ATOM 2166 C CA . MET B 1 120 ? -1.558 -10.023 0.944 1 98.44 120 MET B CA 1
ATOM 2167 C C . MET B 1 120 ? -2.348 -9.281 2.018 1 98.44 120 MET B C 1
ATOM 2169 O O . MET B 1 120 ? -2.039 -8.133 2.34 1 98.44 120 MET B O 1
ATOM 2173 N N . ILE B 1 121 ? -3.324 -9.938 2.568 1 97.94 121 ILE B N 1
ATOM 2174 C CA . ILE B 1 121 ? -4.121 -9.359 3.643 1 97.94 121 ILE B CA 1
ATOM 2175 C C . ILE B 1 121 ? -3.23 -9.07 4.848 1 97.94 121 ILE B C 1
ATOM 2177 O O . ILE B 1 121 ? -3.316 -7.992 5.445 1 97.94 121 ILE B O 1
ATOM 2181 N N . GLN B 1 122 ? -2.402 -10.016 5.152 1 98.62 122 GLN B N 1
ATOM 2182 C CA . GLN B 1 122 ? -1.514 -9.859 6.297 1 98.62 122 GLN B CA 1
ATOM 2183 C C . GLN B 1 122 ? -0.582 -8.664 6.113 1 98.62 122 GLN B C 1
ATOM 2185 O O . GLN B 1 122 ? -0.352 -7.895 7.051 1 98.62 122 GLN B O 1
ATOM 2190 N N . ALA B 1 123 ? -0.019 -8.531 4.949 1 98.56 123 ALA B N 1
ATOM 2191 C CA . ALA B 1 123 ? 0.861 -7.398 4.664 1 98.56 123 ALA B CA 1
ATOM 2192 C C . ALA B 1 123 ? 0.116 -6.074 4.801 1 98.56 123 ALA B C 1
ATOM 2194 O O . ALA B 1 123 ? 0.626 -5.125 5.402 1 98.56 123 ALA B O 1
ATOM 2195 N N . GLU B 1 124 ? -1.083 -6.023 4.215 1 97.94 124 GLU B N 1
ATOM 2196 C CA . GLU B 1 124 ? -1.892 -4.812 4.309 1 97.94 124 GLU B CA 1
ATOM 2197 C C . GLU B 1 124 ? -2.223 -4.48 5.758 1 97.94 124 GLU B C 1
ATOM 2199 O O . GLU B 1 124 ? -2.207 -3.312 6.152 1 97.94 124 GLU B O 1
ATOM 2204 N N . GLU B 1 125 ? -2.547 -5.48 6.551 1 98.38 125 GLU B N 1
ATOM 2205 C CA . GLU B 1 125 ? -2.865 -5.277 7.961 1 98.38 125 GLU B CA 1
ATOM 2206 C C . GLU B 1 125 ? -1.671 -4.699 8.719 1 98.38 125 GLU B C 1
ATOM 2208 O O . GLU B 1 125 ? -1.839 -3.871 9.617 1 98.38 125 GLU B O 1
ATOM 2213 N N . GLN B 1 126 ? -0.486 -5.145 8.352 1 98.75 126 GLN B N 1
ATOM 2214 C CA . GLN B 1 126 ? 0.705 -4.586 8.984 1 98.75 126 GLN B CA 1
ATOM 2215 C C . GLN B 1 126 ? 0.884 -3.113 8.617 1 98.75 126 GLN B C 1
ATOM 2217 O O . GLN B 1 126 ? 1.264 -2.301 9.461 1 98.75 126 GLN B O 1
ATOM 2222 N N . TRP B 1 127 ? 0.631 -2.785 7.402 1 98.31 127 TRP B N 1
ATOM 2223 C CA . TRP B 1 127 ? 0.683 -1.402 6.938 1 98.31 127 TRP B CA 1
ATOM 2224 C C . TRP B 1 127 ? -0.339 -0.543 7.676 1 98.31 127 TRP B C 1
ATOM 2226 O O . TRP B 1 127 ? 0.001 0.516 8.211 1 98.31 127 TRP B O 1
ATOM 2236 N N . ARG B 1 128 ? -1.545 -1.012 7.785 1 98.38 128 ARG B N 1
ATOM 2237 C CA . ARG B 1 128 ? -2.625 -0.297 8.453 1 98.38 128 ARG B CA 1
ATOM 2238 C C . ARG B 1 128 ? -2.332 -0.133 9.945 1 98.38 128 ARG B C 1
ATOM 2240 O O . ARG B 1 128 ? -2.547 0.941 10.508 1 98.38 128 ARG B O 1
ATOM 2247 N N . SER B 1 129 ? -1.912 -1.221 10.508 1 98.75 129 SER B N 1
ATOM 2248 C CA . SER B 1 129 ? -1.594 -1.189 11.938 1 98.75 129 SER B CA 1
ATOM 2249 C C . SER B 1 129 ? -0.52 -0.15 12.234 1 98.75 129 SER B C 1
ATOM 2251 O O . SER B 1 129 ? -0.62 0.584 13.219 1 98.75 129 SER B O 1
ATOM 2253 N N . SER B 1 130 ? 0.464 -0.11 11.414 1 98.81 130 SER B N 1
ATOM 2254 C CA . SER B 1 130 ? 1.538 0.861 11.586 1 98.81 130 SER B CA 1
ATOM 2255 C C . SER B 1 130 ? 1.008 2.289 11.531 1 98.81 130 SER B C 1
ATOM 2257 O O . SER B 1 130 ? 1.318 3.109 12.398 1 98.81 130 SER B O 1
ATOM 2259 N N . LEU B 1 131 ? 0.185 2.615 10.562 1 98.62 131 LEU B N 1
ATOM 2260 C CA . LEU B 1 131 ? -0.341 3.965 10.391 1 98.62 131 LEU B CA 1
ATOM 2261 C C . LEU B 1 131 ? -1.321 4.312 11.508 1 98.62 131 LEU B C 1
ATOM 2263 O O . LEU B 1 131 ? -1.419 5.473 11.914 1 98.62 131 LEU B O 1
ATOM 2267 N N . SER B 1 132 ? -2.037 3.271 12.031 1 98.75 132 SER B N 1
ATOM 2268 C CA . SER B 1 132 ? -3.012 3.5 13.094 1 98.75 132 SER B CA 1
ATOM 2269 C C . SER B 1 132 ? -2.328 3.914 14.391 1 98.75 132 SER B C 1
ATOM 2271 O O . SER B 1 132 ? -2.963 4.496 15.273 1 98.75 132 SER B O 1
ATOM 2273 N N . GLN B 1 133 ? -1.068 3.656 14.461 1 98.44 133 GLN B N 1
ATOM 2274 C CA . GLN B 1 133 ? -0.311 3.971 15.664 1 98.44 133 GLN B CA 1
ATOM 2275 C C . GLN B 1 133 ? 0.285 5.375 15.594 1 98.44 133 GLN B C 1
ATOM 2277 O O . GLN B 1 133 ? 0.786 5.895 16.594 1 98.44 133 GLN B O 1
ATOM 2282 N N . SER B 1 134 ? 0.273 5.957 14.492 1 98.69 134 SER B N 1
ATOM 2283 C CA . SER B 1 134 ? 0.775 7.312 14.297 1 98.69 134 SER B CA 1
ATOM 2284 C C . SER B 1 134 ? -0.356 8.336 14.352 1 98.69 134 SER B C 1
ATOM 2286 O O . SER B 1 134 ? -0.966 8.648 13.32 1 98.69 134 SER B O 1
ATOM 2288 N N . THR B 1 135 ? -0.567 8.898 15.523 1 98.81 135 THR B N 1
ATOM 2289 C CA . THR B 1 135 ? -1.666 9.844 15.711 1 98.81 135 THR B CA 1
ATOM 2290 C C . THR B 1 135 ? -1.205 11.273 15.453 1 98.81 135 THR B C 1
ATOM 2292 O O . THR B 1 135 ? -0.004 11.547 15.422 1 98.81 135 THR B O 1
ATOM 2295 N N . ILE B 1 136 ? -2.184 12.125 15.273 1 98.69 136 ILE B N 1
ATOM 2296 C CA . ILE B 1 136 ? -1.878 13.547 15.102 1 98.69 136 ILE B CA 1
ATOM 2297 C C . ILE B 1 136 ? -1.168 14.07 16.344 1 98.69 136 ILE B C 1
ATOM 2299 O O . ILE B 1 136 ? -0.263 14.906 16.25 1 98.69 136 ILE B O 1
ATOM 2303 N N . SER B 1 137 ? -1.561 13.586 17.516 1 98.5 137 SER B N 1
ATOM 2304 C CA . SER B 1 137 ? -0.876 13.953 18.75 1 98.5 137 SER B CA 1
ATOM 2305 C C . SER B 1 137 ? 0.595 13.555 18.719 1 98.5 137 SER B C 1
ATOM 2307 O O . SER B 1 137 ? 1.468 14.336 19.094 1 98.5 137 SER B O 1
ATOM 2309 N N . ASN B 1 138 ? 0.909 12.32 18.266 1 98.44 138 ASN B N 1
ATOM 2310 C CA . ASN B 1 138 ? 2.289 11.875 18.094 1 98.44 138 ASN B CA 1
ATOM 2311 C C . ASN B 1 138 ? 3.072 12.82 17.188 1 98.44 138 ASN B C 1
ATOM 2313 O O . ASN B 1 138 ? 4.23 13.141 17.453 1 98.44 138 ASN B O 1
ATOM 2317 N N . LEU B 1 139 ? 2.441 13.242 16.156 1 98.31 139 LEU B N 1
ATOM 2318 C CA . LEU B 1 139 ? 3.098 14.102 15.18 1 98.31 139 LEU B CA 1
ATOM 2319 C C . LEU B 1 139 ? 3.375 15.484 15.766 1 98.31 139 LEU B C 1
ATOM 2321 O O . LEU B 1 139 ? 4.457 16.031 15.562 1 98.31 139 LEU B O 1
ATOM 2325 N N . VAL B 1 140 ? 2.4 16.016 16.484 1 97.88 140 VAL B N 1
ATOM 2326 C CA . VAL B 1 140 ? 2.596 17.297 17.156 1 97.88 140 VAL B CA 1
ATOM 2327 C C . VAL B 1 140 ? 3.777 17.188 18.125 1 97.88 140 VAL B C 1
ATOM 2329 O O . VAL B 1 140 ? 4.637 18.078 18.156 1 97.88 140 VAL B O 1
ATOM 2332 N N . ASN B 1 141 ? 3.834 16.094 18.859 1 97.5 141 ASN B N 1
ATOM 2333 C CA . ASN B 1 141 ? 4.855 15.914 19.875 1 97.5 141 ASN B CA 1
ATOM 2334 C C . ASN B 1 141 ? 6.238 15.719 19.266 1 97.5 141 ASN B C 1
ATOM 2336 O O . ASN B 1 141 ? 7.254 15.852 19.953 1 97.5 141 ASN B O 1
ATOM 2340 N N . SER B 1 142 ? 6.281 15.398 18.016 1 96 142 SER B N 1
ATOM 2341 C CA . SER B 1 142 ? 7.555 15.172 17.328 1 96 142 SER B CA 1
ATOM 2342 C C . SER B 1 142 ? 8.156 16.484 16.828 1 96 142 SER B C 1
ATOM 2344 O O . SER B 1 142 ? 9.32 16.516 16.422 1 96 142 SER B O 1
ATOM 2346 N N . LEU B 1 143 ? 7.43 17.562 16.844 1 94.69 143 LEU B N 1
ATOM 2347 C CA . LEU B 1 143 ? 7.934 18.859 16.391 1 94.69 143 LEU B CA 1
ATOM 2348 C C . LEU B 1 143 ? 8.984 19.406 17.359 1 94.69 143 LEU B C 1
ATOM 2350 O O . LEU B 1 143 ? 8.883 19.203 18.562 1 94.69 143 LEU B O 1
ATOM 2354 N N . SER B 1 144 ? 9.906 20.016 16.766 1 90 144 SER B N 1
ATOM 2355 C CA . SER B 1 144 ? 10.82 20.75 17.641 1 90 144 SER B CA 1
ATOM 2356 C C . SER B 1 144 ? 10.109 21.906 18.344 1 90 144 SER B C 1
ATOM 2358 O O . SER B 1 144 ? 9.133 22.453 17.828 1 90 144 SER B O 1
ATOM 2360 N N . PRO B 1 145 ? 10.594 22.266 19.562 1 92.38 145 PRO B N 1
ATOM 2361 C CA . PRO B 1 145 ? 10 23.422 20.234 1 92.38 145 PRO B CA 1
ATOM 2362 C C . PRO B 1 145 ? 10.023 24.672 19.375 1 92.38 145 PRO B C 1
ATOM 2364 O O . PRO B 1 145 ? 9.086 25.484 19.422 1 92.38 145 PRO B O 1
ATOM 2367 N N . LYS B 1 146 ? 11.016 24.766 18.609 1 90.06 146 LYS B N 1
ATOM 2368 C CA . LYS B 1 146 ? 11.133 25.922 17.734 1 90.06 146 LYS B CA 1
ATOM 2369 C C . LYS B 1 146 ? 10.031 25.938 16.672 1 90.06 146 LYS B C 1
ATOM 2371 O O . LYS B 1 146 ? 9.383 26.953 16.453 1 90.06 146 LYS B O 1
ATOM 2376 N N . ASP B 1 147 ? 9.844 24.812 16.031 1 90.94 147 ASP B N 1
ATOM 2377 C CA . ASP B 1 147 ? 8.836 24.719 14.984 1 90.94 147 ASP B CA 1
ATOM 2378 C C . ASP B 1 147 ? 7.43 24.906 15.547 1 90.94 147 ASP B C 1
ATOM 2380 O O . ASP B 1 147 ? 6.617 25.641 14.977 1 90.94 147 ASP B O 1
ATOM 2384 N N . ARG B 1 148 ? 7.176 24.266 16.703 1 94.06 148 ARG B N 1
ATOM 2385 C CA . ARG B 1 148 ? 5.875 24.406 17.344 1 94.06 148 ARG B CA 1
ATOM 2386 C C . ARG B 1 148 ? 5.602 25.859 17.719 1 94.06 148 ARG B C 1
ATOM 2388 O O . ARG B 1 148 ? 4.5 26.375 17.5 1 94.06 148 ARG B O 1
ATOM 2395 N N . GLY B 1 149 ? 6.617 26.438 18.297 1 93.94 149 GLY B N 1
ATOM 2396 C CA . GLY B 1 149 ? 6.488 27.844 18.672 1 93.94 149 GLY B CA 1
ATOM 2397 C C . GLY B 1 149 ? 6.207 28.75 17.5 1 93.94 149 GLY B C 1
ATOM 2398 O O . GLY B 1 149 ? 5.406 29.688 17.594 1 93.94 149 GLY B O 1
ATOM 2399 N N . PHE B 1 150 ? 6.844 28.484 16.391 1 93.69 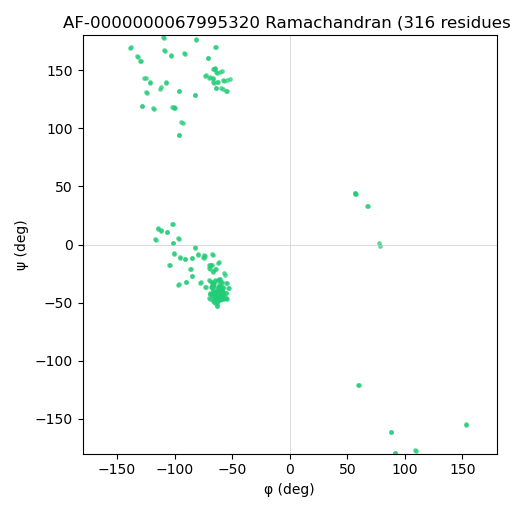150 PHE B N 1
ATOM 2400 C CA . PHE B 1 150 ? 6.637 29.281 15.195 1 93.69 150 PHE B CA 1
ATOM 2401 C C . PHE B 1 150 ? 5.195 29.172 14.719 1 93.69 150 PHE B C 1
ATOM 2403 O O . PHE B 1 150 ? 4.586 30.172 14.328 1 93.69 150 PHE B O 1
ATOM 2410 N N . ILE B 1 151 ? 4.648 27.969 14.75 1 95.69 151 ILE B N 1
ATOM 2411 C CA . ILE B 1 151 ? 3.273 27.734 14.32 1 95.69 151 ILE B CA 1
ATOM 2412 C C . ILE B 1 151 ? 2.311 28.453 15.258 1 95.69 151 ILE B C 1
ATOM 2414 O O . ILE B 1 151 ? 1.402 29.156 14.805 1 95.69 151 ILE B O 1
ATOM 2418 N N . GLU B 1 152 ? 2.557 28.375 16.547 1 95.38 152 GLU B N 1
ATOM 2419 C CA . GLU B 1 152 ? 1.712 29.031 17.531 1 95.38 152 GLU B CA 1
ATOM 2420 C C . GLU B 1 152 ? 1.725 30.547 17.359 1 95.38 152 GLU B C 1
ATOM 2422 O O . GLU B 1 152 ? 0.674 31.188 17.406 1 95.38 152 GLU B O 1
ATOM 2427 N N . ASP B 1 153 ? 2.9 31.062 17.172 1 95 153 ASP B N 1
ATOM 2428 C CA . ASP B 1 153 ? 3.041 32.5 17 1 95 153 ASP B CA 1
ATOM 2429 C C . ASP B 1 153 ? 2.312 33 15.742 1 95 153 ASP B C 1
ATOM 2431 O O . ASP B 1 153 ? 1.652 34.031 15.766 1 95 153 ASP B O 1
ATOM 2435 N N . PHE B 1 154 ? 2.488 32.25 14.695 1 95.56 154 PHE B N 1
ATOM 2436 C CA . PHE B 1 154 ? 1.831 32.594 13.445 1 95.56 154 PHE B CA 1
ATOM 2437 C C . PHE B 1 154 ? 0.316 32.594 13.609 1 95.56 154 PHE B C 1
ATOM 2439 O O . PHE B 1 154 ? -0.367 33.531 13.148 1 95.56 154 PHE B O 1
ATOM 2446 N N . LEU B 1 155 ? -0.213 31.531 14.219 1 95.5 155 LEU B N 1
ATOM 2447 C CA . LEU B 1 155 ? -1.652 31.422 14.422 1 95.5 155 LEU B CA 1
ATOM 2448 C C . LEU B 1 155 ? -2.176 32.562 15.297 1 95.5 155 LEU B C 1
ATOM 2450 O O . LEU B 1 155 ? -3.236 33.125 15.016 1 95.5 155 LEU B O 1
ATOM 2454 N N . LYS B 1 156 ? -1.415 32.875 16.359 1 93.25 156 LYS B N 1
ATOM 2455 C CA . LYS B 1 156 ? -1.815 33.969 17.234 1 93.25 156 LYS B CA 1
ATOM 2456 C C . LYS B 1 156 ? -1.91 35.281 16.484 1 93.25 156 LYS B C 1
ATOM 2458 O O . LYS B 1 156 ? -2.85 36.062 16.688 1 93.25 156 LYS B O 1
ATOM 2463 N N . LYS B 1 157 ? -0.999 35.531 15.609 1 93.56 157 LYS B N 1
ATOM 2464 C CA . LYS B 1 157 ? -0.949 36.75 14.836 1 93.56 157 LYS B CA 1
ATOM 2465 C C . LYS B 1 157 ? -2.096 36.812 13.828 1 93.56 157 LYS B C 1
ATOM 2467 O O . LYS B 1 157 ? -2.734 37.875 13.672 1 93.56 157 LYS B O 1
ATOM 2472 N N . GLU B 1 158 ? -2.398 35.688 13.156 1 91.56 158 GLU B N 1
ATOM 2473 C CA . GLU B 1 158 ? -3.348 35.688 12.047 1 91.56 158 GLU B CA 1
ATOM 2474 C C . GLU B 1 158 ? -4.781 35.562 12.547 1 91.56 158 GLU B C 1
ATOM 2476 O O . GLU B 1 158 ? -5.727 35.938 11.852 1 91.56 158 GLU B O 1
ATOM 2481 N N . LEU B 1 159 ? -4.949 34.938 13.711 1 89.06 159 LEU B N 1
ATOM 2482 C CA . LEU B 1 159 ? -6.293 34.719 14.227 1 89.06 159 LEU B CA 1
ATOM 2483 C C . LEU B 1 159 ? -6.699 35.812 15.195 1 89.06 159 LEU B C 1
ATOM 2485 O O . LEU B 1 159 ? -7.836 35.844 15.672 1 89.06 159 LEU B O 1
ATOM 2489 N N . SER B 1 160 ? -5.75 36.688 15.641 1 80.75 160 SER B N 1
ATOM 2490 C CA . SER B 1 160 ? -6.098 37.844 16.422 1 80.75 160 SER B CA 1
ATOM 2491 C C . SER B 1 160 ? -6.789 38.906 15.578 1 80.75 160 SER B C 1
ATOM 2493 O O . SER B 1 160 ? -6.559 38.969 14.367 1 80.75 160 SER B O 1
#

Foldseek 3Di:
DDADCLLVLVLVVQLLLLLDDAPQFDALVLSCVVVVPPSVVSVVLVVLCVVLQQWDWDDDPSTHIHGSDHQQQAWSLSSRCSRVNDDAPDDDPCCVCDDPNVVVNVVVVVVPDDPVRVVSVVVVVVVSVVRSNHTSVNVNVPDDPVVSVVSHVSCVVVSD/DDADCLLVLVLVVQLLLLLDDAPQFDALVLSCVVVVPPSVVSVVLVVLCVVLQQWDWDDDPRTHIHGSDHQQQAWSLSSRCSRVNDDAPDDDPCCVCDDPNVVVNVVVVVVPDDPVRVVSVVVVVVVSVVRSNHTSVNVNVPDDPVVSVVSHVSCVVVSD

Organism: NCBI:txid85336